Protein AF-A0A4Q3RBK0-F1 (afdb_monomer_lite)

Secondary structure (DSSP, 8-state):
-PPP--------------PPEEHHHHHHTTSEEEEEEE--SSTT-EEEEEEE-SSS-EEEEE-SSEEEEESSTTB--EEE---EEEEE-TT-EEEEEE-EEES-SSSBPPPTT-EEEEEEE-TTTHHHHHHHHHH-HHHHHHHHHHHHHHHHS------EEE-GGGHHHHHHHHHHHHHHH-PPPPPEEE-TTPPP--------EEEEEEESS-EEEEEEEE-TTS-EEEEEEEEEEEPSEEEEEEE-

Structure (mmCIF, N/CA/C/O backbone):
data_AF-A0A4Q3RBK0-F1
#
_entry.id   AF-A0A4Q3RBK0-F1
#
loop_
_atom_site.group_PDB
_atom_site.id
_atom_site.type_symbol
_atom_site.label_atom_id
_atom_site.label_alt_id
_atom_site.label_comp_id
_atom_site.label_asym_id
_atom_site.label_entity_id
_atom_site.label_seq_id
_atom_site.pdbx_PDB_ins_code
_atom_site.Cartn_x
_atom_site.Cartn_y
_atom_site.Cartn_z
_atom_site.occupancy
_atom_site.B_iso_or_equiv
_atom_site.auth_seq_id
_atom_site.auth_comp_id
_atom_site.auth_asym_id
_atom_site.auth_atom_id
_atom_site.pdbx_PDB_model_num
ATOM 1 N N . MET A 1 1 ? 10.044 21.140 69.973 1.00 43.84 1 MET A N 1
ATOM 2 C CA . MET A 1 1 ? 10.273 21.427 68.541 1.00 43.84 1 MET A CA 1
ATOM 3 C C . MET A 1 1 ? 9.878 20.186 67.757 1.00 43.84 1 MET A C 1
ATOM 5 O O . MET A 1 1 ? 10.602 19.203 67.816 1.00 43.84 1 MET A O 1
ATOM 9 N N . SER A 1 2 ? 8.701 20.183 67.128 1.00 42.44 2 SER A N 1
ATOM 10 C CA . SER A 1 2 ? 8.223 19.046 66.327 1.00 42.44 2 SER A CA 1
ATOM 11 C C . SER A 1 2 ? 8.696 19.197 64.885 1.00 42.44 2 SER A C 1
ATOM 13 O O . SER A 1 2 ? 8.405 20.207 64.249 1.00 42.44 2 SER A O 1
ATOM 15 N N . PHE A 1 3 ? 9.428 18.205 64.383 1.00 41.25 3 PHE A N 1
ATOM 16 C CA . PHE A 1 3 ? 9.841 18.117 62.984 1.00 41.25 3 PHE A CA 1
ATOM 17 C C . PHE A 1 3 ? 8.747 17.407 62.179 1.00 41.25 3 PHE A C 1
ATOM 19 O O . PHE A 1 3 ? 8.453 16.238 62.422 1.00 41.25 3 PHE A O 1
ATOM 26 N N . ALA A 1 4 ? 8.140 18.116 61.227 1.00 48.12 4 ALA A N 1
ATOM 27 C CA . ALA A 1 4 ? 7.243 17.534 60.235 1.00 48.12 4 ALA A CA 1
ATOM 28 C C . ALA A 1 4 ? 8.078 16.971 59.075 1.00 48.12 4 ALA A C 1
ATOM 30 O O . ALA A 1 4 ? 8.790 17.711 58.397 1.00 48.12 4 ALA A O 1
ATOM 31 N N . VAL A 1 5 ? 8.007 15.658 58.855 1.00 50.78 5 VAL A N 1
ATOM 32 C CA . VAL A 1 5 ? 8.636 14.990 57.709 1.00 50.78 5 VAL A CA 1
ATOM 33 C C . VAL A 1 5 ? 7.688 15.103 56.515 1.00 50.78 5 VAL A C 1
ATOM 35 O O . VAL A 1 5 ? 6.632 14.475 56.493 1.00 50.78 5 VAL A O 1
ATOM 38 N N . LEU A 1 6 ? 8.051 15.926 55.527 1.00 45.72 6 LEU A N 1
ATOM 39 C CA . LEU A 1 6 ? 7.360 15.990 54.240 1.00 45.72 6 LEU A CA 1
ATOM 40 C C . LEU A 1 6 ? 7.761 14.770 53.397 1.00 45.72 6 LEU A C 1
ATOM 42 O O . LEU A 1 6 ? 8.890 14.677 52.916 1.00 45.72 6 LEU A O 1
ATOM 46 N N . MET A 1 7 ? 6.833 13.834 53.207 1.00 52.22 7 MET A N 1
ATOM 47 C CA . MET A 1 7 ? 7.008 12.702 52.300 1.00 52.22 7 MET A CA 1
ATOM 48 C C . MET A 1 7 ? 6.705 13.159 50.867 1.00 52.22 7 MET A C 1
ATOM 50 O O . MET A 1 7 ? 5.551 13.307 50.470 1.00 52.22 7 MET A O 1
ATOM 54 N N . PHE A 1 8 ? 7.756 13.418 50.090 1.00 50.06 8 PHE A N 1
ATOM 55 C CA . PHE A 1 8 ? 7.654 13.779 48.679 1.00 50.06 8 PHE A CA 1
ATOM 56 C C . PHE A 1 8 ? 7.457 12.498 47.850 1.00 50.06 8 PHE A C 1
ATOM 58 O O . PHE A 1 8 ? 8.417 11.798 47.533 1.00 50.06 8 PHE A O 1
ATOM 65 N N . CYS A 1 9 ? 6.205 12.145 47.541 1.00 50.19 9 CYS A N 1
ATOM 66 C CA . CYS A 1 9 ? 5.904 11.066 46.597 1.00 50.19 9 CYS A CA 1
ATOM 67 C C . CYS A 1 9 ? 6.257 11.523 45.177 1.00 50.19 9 CYS A C 1
ATOM 69 O O . CYS A 1 9 ? 5.497 12.251 44.537 1.00 50.19 9 CYS A O 1
ATOM 71 N N . THR A 1 10 ? 7.408 11.090 44.667 1.00 51.84 10 THR A N 1
ATOM 72 C CA . THR A 1 10 ? 7.735 11.212 43.248 1.00 51.84 10 THR A CA 1
ATOM 73 C C . THR A 1 10 ? 6.877 10.228 42.454 1.00 51.84 10 THR A C 1
ATOM 75 O O . THR A 1 10 ? 7.123 9.024 42.419 1.00 51.84 10 THR A O 1
ATOM 78 N N . LEU A 1 11 ? 5.831 10.750 41.811 1.00 53.44 11 LEU A N 1
ATOM 79 C CA . LEU A 1 11 ? 5.084 10.035 40.780 1.00 53.44 11 LEU A CA 1
ATOM 80 C C . LEU A 1 11 ? 6.023 9.784 39.594 1.00 53.44 11 LEU A C 1
ATOM 82 O O . LEU A 1 11 ? 6.220 10.650 38.744 1.00 53.44 11 LEU A O 1
ATOM 86 N N . PHE A 1 12 ? 6.615 8.593 39.536 1.00 53.47 12 PHE A N 1
ATOM 87 C CA . PHE A 1 12 ? 7.217 8.093 38.307 1.00 53.47 12 PHE A CA 1
ATOM 88 C C . PHE A 1 12 ? 6.085 7.824 37.313 1.00 53.47 12 PHE A C 1
ATOM 90 O O . PHE A 1 12 ? 5.414 6.795 37.378 1.00 53.47 12 PHE A O 1
ATOM 97 N N . ALA A 1 13 ? 5.850 8.768 36.401 1.00 50.09 13 ALA A N 1
ATOM 98 C CA . ALA A 1 13 ? 5.043 8.514 35.219 1.00 50.09 13 ALA A CA 1
ATOM 99 C C . ALA A 1 13 ? 5.768 7.446 34.391 1.00 50.09 13 ALA A C 1
ATOM 101 O O . ALA A 1 13 ? 6.778 7.724 33.743 1.00 50.09 13 ALA A O 1
ATOM 102 N N . ALA A 1 14 ? 5.286 6.204 34.457 1.00 52.09 14 ALA A N 1
ATOM 103 C CA . ALA A 1 14 ? 5.711 5.169 33.535 1.00 52.09 14 ALA A CA 1
ATOM 104 C C . ALA A 1 14 ? 5.420 5.677 32.120 1.00 52.09 14 ALA A C 1
ATOM 106 O O . ALA A 1 14 ? 4.279 6.014 31.800 1.00 52.09 14 ALA A O 1
ATOM 107 N N . ALA A 1 15 ? 6.454 5.778 31.287 1.00 48.44 15 ALA A N 1
ATOM 108 C CA . ALA A 1 15 ? 6.267 6.032 29.872 1.00 48.44 15 ALA A CA 1
ATOM 109 C C . ALA A 1 15 ? 5.467 4.852 29.309 1.00 48.44 15 ALA A C 1
ATOM 111 O O . ALA A 1 15 ? 6.020 3.767 29.113 1.00 48.44 15 ALA A O 1
ATOM 112 N N . GLU A 1 16 ? 4.160 5.036 29.106 1.00 55.69 16 GLU A N 1
ATOM 113 C CA . GLU A 1 16 ? 3.353 4.070 28.374 1.00 55.69 16 GLU A CA 1
ATOM 114 C C . GLU A 1 16 ? 4.018 3.891 27.015 1.00 55.69 16 GLU A C 1
ATOM 116 O O . GLU A 1 16 ? 4.070 4.806 26.190 1.00 55.69 16 GLU A O 1
ATOM 121 N N . THR A 1 17 ? 4.564 2.700 26.787 1.00 49.44 17 THR A N 1
ATOM 122 C CA . THR A 1 17 ? 4.987 2.273 25.463 1.00 49.44 17 THR A CA 1
ATOM 123 C C . THR A 1 17 ? 3.710 2.189 24.650 1.00 49.44 17 THR A C 1
ATOM 125 O O . THR A 1 17 ? 2.973 1.210 24.719 1.00 49.44 17 THR A O 1
ATOM 128 N N . THR A 1 18 ? 3.380 3.277 23.957 1.00 62.31 18 THR A N 1
ATOM 129 C CA . THR A 1 18 ? 2.120 3.371 23.238 1.00 62.31 18 THR A CA 1
ATOM 130 C C . THR A 1 18 ? 2.179 2.437 22.038 1.00 62.31 18 THR A C 1
ATOM 132 O O . THR A 1 18 ? 2.695 2.788 20.974 1.00 62.31 18 THR A O 1
ATOM 135 N N . SER A 1 19 ? 1.709 1.206 22.228 1.00 72.12 19 SER A N 1
ATOM 136 C CA . SER A 1 19 ? 1.642 0.209 21.171 1.00 72.12 19 SER A CA 1
ATOM 137 C C . SER A 1 19 ? 0.721 0.727 20.072 1.00 72.12 19 SER A C 1
ATOM 139 O O . SER A 1 19 ? -0.436 1.066 20.327 1.00 72.12 19 SER A O 1
ATOM 141 N N . ARG A 1 20 ? 1.242 0.810 18.849 1.00 90.44 20 ARG A N 1
ATOM 142 C CA . ARG A 1 20 ? 0.460 1.189 17.671 1.00 90.44 20 ARG A CA 1
ATOM 143 C C . ARG A 1 20 ? -0.292 -0.041 17.180 1.00 90.44 20 ARG A C 1
ATOM 145 O O . ARG A 1 20 ? 0.327 -1.087 16.998 1.00 90.44 20 ARG A O 1
ATOM 152 N N . ILE A 1 21 ? -1.594 0.090 16.955 1.00 95.12 21 ILE A N 1
ATOM 153 C CA . ILE A 1 21 ? -2.411 -0.969 16.357 1.00 95.12 21 ILE A CA 1
ATOM 154 C C . ILE A 1 21 ? -2.609 -0.680 14.870 1.00 95.12 21 ILE A C 1
ATOM 156 O O . ILE A 1 21 ? -2.852 0.457 14.480 1.00 95.12 21 ILE A O 1
ATOM 160 N N . ASP A 1 22 ? -2.475 -1.697 14.030 1.00 96.38 22 ASP A N 1
ATOM 161 C CA . ASP A 1 22 ? -2.755 -1.599 12.597 1.00 96.38 22 ASP A CA 1
ATOM 162 C C . ASP A 1 22 ? -4.262 -1.405 12.332 1.00 96.38 22 ASP A C 1
ATOM 164 O O . ASP A 1 22 ? -5.087 -2.032 12.997 1.00 96.38 22 ASP A O 1
ATOM 168 N N . LEU A 1 23 ? -4.633 -0.552 11.368 1.00 97.69 23 LEU A N 1
ATOM 169 C CA . LEU A 1 23 ? -6.032 -0.216 11.074 1.00 97.69 23 LEU A CA 1
ATOM 170 C C . LEU A 1 23 ? -6.864 -1.450 10.706 1.00 97.69 23 LEU A C 1
ATOM 172 O O . LEU A 1 23 ? -7.973 -1.597 11.218 1.00 97.69 23 LEU A O 1
ATOM 176 N N . ALA A 1 24 ? -6.341 -2.341 9.858 1.00 96.69 24 ALA A N 1
ATOM 177 C CA . ALA A 1 24 ? -7.057 -3.555 9.468 1.00 96.69 24 ALA A CA 1
ATOM 178 C C . ALA A 1 24 ? -7.292 -4.469 10.680 1.00 96.69 24 ALA A C 1
ATOM 180 O O . ALA A 1 24 ? -8.378 -5.024 10.843 1.00 96.69 24 ALA A O 1
ATOM 181 N N . THR A 1 25 ? -6.300 -4.565 11.569 1.00 96.94 25 THR A N 1
ATOM 182 C CA . THR A 1 25 ? -6.413 -5.329 12.821 1.00 96.94 25 THR A CA 1
ATOM 183 C C . THR A 1 25 ? -7.414 -4.700 13.794 1.00 96.94 25 THR A C 1
ATOM 185 O O . THR A 1 25 ? -8.231 -5.402 14.383 1.00 96.94 25 THR A O 1
ATOM 188 N N . ALA A 1 26 ? -7.384 -3.379 13.966 1.00 97.62 26 ALA A N 1
ATOM 189 C CA . ALA A 1 26 ? -8.327 -2.678 14.834 1.00 97.62 26 ALA A CA 1
ATOM 190 C C . ALA A 1 26 ? -9.772 -2.810 14.319 1.00 97.62 26 ALA A C 1
ATOM 192 O O . ALA A 1 26 ? -10.702 -2.996 15.106 1.00 97.62 26 ALA A O 1
ATOM 193 N N . ALA A 1 27 ? -9.964 -2.746 12.997 1.00 97.88 27 ALA A N 1
ATOM 194 C CA . ALA A 1 27 ? -11.267 -2.911 12.364 1.00 97.88 27 ALA A CA 1
ATOM 195 C C . ALA A 1 27 ? -11.798 -4.345 12.521 1.00 97.88 27 ALA A C 1
ATOM 197 O O . ALA A 1 27 ? -12.955 -4.526 12.898 1.00 97.88 27 ALA A O 1
ATOM 198 N N . SER A 1 28 ? -10.958 -5.369 12.319 1.00 97.31 28 SER A N 1
ATOM 199 C CA . SER A 1 28 ? -11.369 -6.775 12.475 1.00 97.31 28 SER A CA 1
ATOM 200 C C . SER A 1 28 ? -11.723 -7.143 13.919 1.00 97.31 28 SER A C 1
ATOM 202 O O . SER A 1 28 ? -12.591 -7.982 14.150 1.00 97.31 28 SER A O 1
ATOM 204 N N . ARG A 1 29 ? -11.111 -6.468 14.899 1.00 97.44 29 ARG A N 1
ATOM 205 C CA . ARG A 1 29 ? -11.444 -6.584 16.328 1.00 97.44 29 ARG A CA 1
ATOM 206 C C . ARG A 1 29 ? -12.626 -5.721 16.763 1.00 97.44 29 ARG A C 1
ATOM 208 O O . ARG A 1 29 ? -12.964 -5.718 17.944 1.00 97.44 29 ARG A O 1
ATOM 215 N N . ASN A 1 30 ? -13.252 -4.986 15.840 1.00 97.38 30 ASN A N 1
ATOM 216 C CA . ASN A 1 30 ? -14.343 -4.054 16.127 1.00 97.38 30 ASN A CA 1
ATOM 217 C C . ASN A 1 30 ? -13.954 -2.944 17.135 1.00 97.38 30 ASN A C 1
ATOM 219 O O . ASN A 1 30 ? -14.820 -2.347 17.777 1.00 97.38 30 ASN A O 1
ATOM 223 N N . GLU A 1 31 ? -12.655 -2.651 17.266 1.00 97.88 31 GLU A N 1
ATOM 224 C CA . GLU A 1 31 ? -12.118 -1.565 18.100 1.00 97.88 31 GLU A CA 1
ATOM 225 C C . GLU A 1 31 ? -12.273 -0.205 17.406 1.00 97.88 31 GLU A C 1
ATOM 227 O O . GLU A 1 31 ? -12.398 0.831 18.064 1.00 97.88 31 GLU A O 1
ATOM 232 N N . VAL A 1 32 ? -12.326 -0.207 16.071 1.00 98.38 32 VAL A N 1
ATOM 233 C CA . VAL A 1 32 ? -12.665 0.964 15.260 1.00 98.38 32 VAL A CA 1
ATOM 234 C C . VAL A 1 32 ? -13.761 0.646 14.247 1.00 98.38 32 VAL A C 1
ATOM 236 O O . VAL A 1 32 ? -13.867 -0.477 13.762 1.00 98.38 32 VAL A O 1
ATOM 239 N N . ALA A 1 33 ? -14.559 1.653 13.899 1.00 98.44 33 ALA A N 1
ATOM 240 C CA . ALA A 1 33 ? -15.375 1.647 12.688 1.00 98.44 33 ALA A CA 1
ATOM 241 C C . ALA A 1 33 ? -14.682 2.469 11.598 1.00 98.44 33 ALA A C 1
ATOM 243 O O . ALA A 1 33 ? -14.106 3.518 11.887 1.00 98.44 33 ALA A O 1
ATOM 244 N N . VAL A 1 34 ? -14.765 2.006 10.351 1.00 98.38 34 VAL A N 1
ATOM 245 C CA . VAL A 1 34 ? -14.218 2.699 9.180 1.00 98.38 34 VAL A CA 1
ATOM 246 C C . VAL A 1 34 ? -15.349 2.948 8.193 1.00 98.38 34 VAL A C 1
ATOM 248 O O . VAL A 1 34 ? -16.005 2.007 7.757 1.00 98.38 34 VAL A O 1
ATOM 251 N N . LYS A 1 35 ? -15.563 4.214 7.835 1.00 98.25 35 LYS A N 1
ATOM 252 C CA . LYS A 1 35 ? -16.426 4.620 6.723 1.00 98.25 35 LYS A CA 1
ATOM 253 C C . LYS A 1 35 ? -15.550 5.209 5.627 1.00 98.25 35 LYS A C 1
ATOM 255 O O . LYS A 1 35 ? -14.870 6.202 5.880 1.00 98.25 35 LYS A O 1
ATOM 260 N N . ALA A 1 36 ? -15.575 4.618 4.438 1.00 97.94 36 ALA A N 1
ATOM 261 C CA . ALA A 1 36 ? -14.765 5.050 3.308 1.00 97.94 36 ALA A CA 1
ATOM 262 C C . ALA A 1 36 ? -15.658 5.480 2.136 1.00 97.94 36 ALA A C 1
ATOM 264 O O . ALA A 1 36 ? -16.630 4.800 1.812 1.00 97.94 36 ALA A O 1
ATOM 265 N N . VAL A 1 37 ? -15.356 6.640 1.549 1.00 97.75 37 VAL A N 1
ATOM 266 C CA . VAL A 1 37 ? -16.122 7.228 0.441 1.00 97.75 37 VAL A CA 1
ATOM 267 C C . VAL A 1 37 ? -15.168 7.793 -0.606 1.00 97.75 37 VAL A C 1
ATOM 269 O O . VAL A 1 37 ? -14.257 8.555 -0.259 1.00 97.75 37 VAL A O 1
ATOM 272 N N . ALA A 1 38 ? -15.378 7.460 -1.877 1.00 95.75 38 ALA A N 1
ATOM 273 C CA . ALA A 1 38 ? -14.590 8.013 -2.966 1.00 95.75 38 ALA A CA 1
ATOM 274 C C . ALA A 1 38 ? -14.850 9.514 -3.147 1.00 95.75 38 ALA A C 1
ATOM 276 O O . ALA A 1 38 ? -15.973 10.011 -3.039 1.00 95.75 38 ALA A O 1
ATOM 277 N N . SER A 1 39 ? -13.785 10.252 -3.446 1.00 90.31 39 SER A N 1
ATOM 278 C CA . SER A 1 39 ? -13.811 11.689 -3.749 1.00 90.31 39 SER A CA 1
ATOM 279 C C . SER A 1 39 ? -13.618 11.974 -5.250 1.00 90.31 39 SER A C 1
ATOM 281 O O . SER A 1 39 ? -13.339 13.112 -5.619 1.00 90.31 39 SER A O 1
ATOM 283 N N . GLY A 1 40 ? -13.774 10.959 -6.111 1.00 83.62 40 GLY A N 1
ATOM 284 C CA . GLY A 1 40 ? -13.541 11.021 -7.561 1.00 83.62 40 GLY A CA 1
ATOM 285 C C . GLY A 1 40 ? -12.095 10.696 -7.961 1.00 83.62 40 GLY A C 1
ATOM 286 O O . GLY A 1 40 ? -11.318 10.208 -7.149 1.00 83.62 40 GLY A O 1
ATOM 287 N N . LEU A 1 41 ? -11.710 11.007 -9.203 1.00 79.38 41 LEU A N 1
ATOM 288 C CA . LEU A 1 41 ? -10.448 10.569 -9.839 1.00 79.38 41 LEU A CA 1
ATOM 289 C C . LEU A 1 41 ? -9.186 11.368 -9.440 1.00 79.38 41 LEU A C 1
ATOM 291 O O . LEU A 1 41 ? -8.205 11.405 -10.180 1.00 79.38 41 LEU A O 1
ATOM 295 N N . SER A 1 42 ? -9.205 12.060 -8.301 1.00 81.31 42 SER A N 1
ATOM 296 C CA . SER A 1 42 ? -8.061 12.869 -7.849 1.00 81.31 42 SER A CA 1
ATOM 297 C C . SER A 1 42 ? -6.986 12.026 -7.146 1.00 81.31 42 SER A C 1
ATOM 299 O O . SER A 1 42 ? -7.205 10.858 -6.845 1.00 81.31 42 SER A O 1
ATOM 301 N N . SER A 1 43 ? -5.827 12.610 -6.827 1.00 77.12 43 SER A N 1
ATOM 302 C CA . SER A 1 43 ? -4.791 11.912 -6.049 1.00 77.12 43 SER A CA 1
ATOM 303 C C . SER A 1 43 ? -5.252 11.540 -4.635 1.00 77.12 43 SER A C 1
ATOM 305 O O . SER A 1 43 ? -4.810 10.533 -4.101 1.00 77.12 43 SER A O 1
ATOM 307 N N . ASP A 1 44 ? -6.159 12.316 -4.040 1.00 88.38 44 ASP A N 1
ATOM 308 C CA . ASP A 1 44 ? -6.780 12.041 -2.739 1.00 88.38 44 ASP A CA 1
ATOM 309 C C . ASP A 1 44 ? -8.185 11.462 -2.961 1.00 88.38 44 ASP A C 1
ATOM 311 O O . ASP A 1 44 ? -9.204 12.054 -2.586 1.00 88.38 44 ASP A O 1
ATOM 315 N N . ASN A 1 45 ? -8.248 10.333 -3.663 1.00 93.69 45 ASN A N 1
ATOM 316 C CA . ASN A 1 45 ? -9.501 9.748 -4.139 1.00 93.69 45 ASN A CA 1
ATOM 317 C C . ASN A 1 45 ? -10.314 9.016 -3.072 1.00 93.69 45 ASN A C 1
ATOM 319 O O . ASN A 1 45 ? -11.464 8.693 -3.353 1.00 93.69 45 ASN A O 1
ATOM 323 N N . LEU A 1 46 ? -9.804 8.805 -1.856 1.00 96.69 46 LEU A N 1
ATOM 324 C CA . LEU A 1 46 ? -10.532 8.093 -0.808 1.00 96.69 46 LEU A CA 1
ATOM 325 C C . LEU A 1 46 ? -10.578 8.891 0.496 1.00 96.69 46 LEU A C 1
ATOM 327 O O . LEU A 1 46 ? -9.556 9.259 1.071 1.00 96.69 46 LEU A O 1
ATOM 331 N N . ARG A 1 47 ? -11.781 9.142 1.010 1.00 97.31 47 ARG A N 1
ATOM 332 C CA . ARG A 1 47 ? -11.994 9.776 2.313 1.00 97.31 47 ARG A CA 1
ATOM 333 C C . ARG A 1 47 ? -12.393 8.722 3.332 1.00 97.31 47 ARG A C 1
ATOM 335 O O . ARG A 1 47 ? -13.457 8.125 3.200 1.00 97.31 47 ARG A O 1
ATOM 342 N N . CYS A 1 48 ? -11.580 8.551 4.369 1.00 97.56 48 CYS A N 1
ATOM 343 C CA . CYS A 1 48 ? -11.800 7.559 5.417 1.00 97.56 48 CYS A CA 1
ATOM 344 C C . CYS A 1 48 ? -12.079 8.241 6.754 1.00 97.56 48 CYS A C 1
ATOM 346 O O . CYS A 1 48 ? -11.205 8.899 7.317 1.00 97.56 48 CYS A O 1
ATOM 348 N N . THR A 1 49 ? -13.281 8.052 7.289 1.00 98.44 49 THR A N 1
ATOM 349 C CA . THR A 1 49 ? -13.615 8.408 8.669 1.00 98.44 49 THR A CA 1
ATOM 350 C C . THR A 1 49 ? -13.407 7.187 9.556 1.00 98.44 49 THR A C 1
ATOM 352 O O . THR A 1 49 ? -14.057 6.160 9.368 1.00 98.44 49 THR A O 1
ATOM 355 N N . ILE A 1 50 ? -12.490 7.304 10.515 1.00 98.50 50 ILE A N 1
ATOM 356 C CA . ILE A 1 50 ? -12.134 6.253 11.470 1.00 98.50 50 ILE A CA 1
ATOM 357 C C . ILE A 1 50 ? -12.652 6.671 12.843 1.00 98.50 50 ILE A C 1
ATOM 359 O O . ILE A 1 50 ? -12.270 7.727 13.349 1.00 98.50 50 ILE A O 1
ATOM 363 N N . THR A 1 51 ? -13.496 5.843 13.448 1.00 98.69 51 THR A N 1
ATOM 364 C CA . THR A 1 51 ? -14.115 6.089 14.757 1.00 98.69 51 THR A CA 1
ATOM 365 C C . THR A 1 51 ? -13.608 5.077 15.769 1.00 98.69 51 THR A C 1
ATOM 367 O O . THR A 1 51 ? -13.751 3.877 15.555 1.00 98.69 51 THR A O 1
ATOM 370 N N . ASN A 1 52 ? -13.057 5.541 16.889 1.00 98.56 52 ASN A N 1
ATOM 371 C CA . ASN A 1 52 ? -12.678 4.682 18.008 1.00 98.56 52 ASN A CA 1
ATOM 372 C C . ASN A 1 52 ? -13.924 4.246 18.787 1.00 98.56 52 ASN A C 1
ATOM 374 O O . ASN A 1 52 ? -14.645 5.084 19.322 1.00 98.56 52 ASN A O 1
ATOM 378 N N . LYS A 1 53 ? -14.161 2.936 18.871 1.00 98.38 53 LYS A N 1
ATOM 379 C CA . LYS A 1 53 ? -15.313 2.341 19.567 1.00 98.38 53 LYS A CA 1
ATOM 380 C C . LYS A 1 53 ? -15.003 1.924 21.003 1.00 98.38 53 LYS A C 1
ATOM 382 O O . LYS A 1 53 ? -15.878 1.420 21.702 1.00 98.38 53 LYS A O 1
ATOM 387 N N . THR A 1 54 ? -13.761 2.095 21.437 1.00 97.44 54 THR A N 1
ATOM 388 C CA . THR A 1 54 ? -13.298 1.696 22.766 1.00 97.44 54 THR A CA 1
ATOM 389 C C . THR A 1 54 ? -13.376 2.857 23.758 1.00 97.44 54 THR A C 1
ATOM 391 O O . THR A 1 54 ? -13.530 4.024 23.390 1.00 97.44 54 THR A O 1
ATOM 394 N N . ASN A 1 55 ? -13.215 2.537 25.042 1.00 96.88 55 ASN A N 1
ATOM 395 C CA . ASN A 1 55 ? -13.088 3.512 26.124 1.00 96.88 55 ASN A CA 1
ATOM 396 C C . ASN A 1 55 ? -11.631 3.949 26.388 1.00 96.88 55 ASN A C 1
ATOM 398 O O . ASN A 1 55 ? -11.369 4.644 27.369 1.00 96.88 55 ASN A O 1
ATOM 402 N N . LYS A 1 56 ? -10.676 3.546 25.537 1.00 95.06 56 LYS A N 1
ATOM 403 C CA . LYS A 1 56 ? -9.247 3.872 25.661 1.00 95.06 56 LYS A CA 1
ATOM 404 C C . LYS A 1 56 ? -8.778 4.682 24.460 1.00 95.06 56 LYS A C 1
ATOM 406 O O . LYS A 1 56 ? -9.380 4.645 23.391 1.00 95.06 56 LYS A O 1
ATOM 411 N N . ARG A 1 57 ? -7.694 5.439 24.631 1.00 95.75 57 ARG A N 1
ATOM 412 C CA . ARG A 1 57 ? -7.033 6.115 23.509 1.00 95.75 57 ARG A CA 1
ATOM 413 C C . ARG A 1 57 ? -6.394 5.068 22.596 1.00 95.75 57 ARG A C 1
ATOM 415 O O . ARG A 1 57 ? -5.712 4.175 23.087 1.00 95.75 57 ARG A O 1
ATOM 422 N N . LEU A 1 58 ? -6.568 5.214 21.284 1.00 96.38 58 LEU A N 1
ATOM 423 C CA . LEU A 1 58 ? -5.936 4.359 20.281 1.00 96.38 58 LEU A CA 1
ATOM 424 C C . LEU A 1 58 ? -4.934 5.146 19.434 1.00 96.38 58 LEU A C 1
ATOM 426 O O . LEU A 1 58 ? -5.181 6.289 19.047 1.00 96.38 58 LEU A O 1
ATOM 430 N N . HIS A 1 59 ? -3.808 4.503 19.132 1.00 96.38 59 HIS A N 1
ATOM 431 C CA . HIS A 1 59 ? -2.807 4.971 18.176 1.00 96.38 59 HIS A CA 1
ATOM 432 C C . HIS A 1 59 ? -2.856 4.036 16.971 1.00 96.38 59 HIS A C 1
ATOM 434 O O . HIS A 1 59 ? -2.234 2.975 16.969 1.00 96.38 59 HIS A O 1
ATOM 440 N N . VAL A 1 60 ? -3.654 4.409 15.975 1.00 97.19 60 VAL A N 1
ATOM 441 C CA . VAL A 1 60 ? -3.967 3.567 14.822 1.00 97.19 60 VAL A CA 1
ATOM 442 C C . VAL A 1 60 ? -2.994 3.872 13.688 1.00 97.19 60 VAL A C 1
ATOM 444 O O . VAL A 1 60 ? -2.928 5.004 13.208 1.00 97.19 60 VAL A O 1
ATOM 447 N N . ARG A 1 61 ? -2.232 2.867 13.250 1.00 96.62 61 ARG A N 1
ATOM 448 C CA . ARG A 1 61 ? -1.416 2.933 12.036 1.00 96.62 61 ARG A CA 1
ATOM 449 C C . ARG A 1 61 ? -2.282 2.560 10.841 1.00 96.62 61 ARG A C 1
ATOM 451 O O . ARG A 1 61 ? -2.726 1.423 10.725 1.00 96.62 61 ARG A O 1
ATOM 458 N N . VAL A 1 62 ? -2.478 3.504 9.936 1.00 97.00 62 VAL A N 1
ATOM 459 C CA . VAL A 1 62 ? -2.960 3.237 8.582 1.00 97.00 62 VAL A CA 1
ATOM 460 C C . VAL A 1 62 ? -1.745 2.778 7.795 1.00 97.00 62 VAL A C 1
ATOM 462 O O . VAL A 1 62 ? -0.863 3.579 7.502 1.00 97.00 62 VAL A O 1
ATOM 465 N N . ALA A 1 63 ? -1.634 1.477 7.578 1.00 95.19 63 ALA A N 1
ATOM 466 C CA . ALA A 1 63 ? -0.531 0.896 6.832 1.00 95.19 63 ALA A CA 1
ATOM 467 C C . ALA A 1 63 ? -0.752 1.051 5.319 1.00 95.19 63 ALA A C 1
ATOM 469 O O . ALA A 1 63 ? -1.900 1.142 4.878 1.00 95.19 63 ALA A O 1
ATOM 470 N N . PRO A 1 64 ? 0.320 1.025 4.515 1.00 96.12 64 PRO A N 1
ATOM 471 C CA . PRO A 1 64 ? 0.175 0.854 3.083 1.00 96.12 64 PRO A CA 1
ATOM 472 C C . PRO A 1 64 ? -0.385 -0.540 2.767 1.00 96.12 64 PRO A C 1
ATOM 474 O O . PRO A 1 64 ? -0.258 -1.492 3.537 1.00 96.12 64 PRO A O 1
ATOM 477 N N . GLY A 1 65 ? -0.993 -0.660 1.598 1.00 96.06 65 GLY A N 1
ATOM 478 C CA . GLY A 1 65 ? -1.506 -1.909 1.068 1.00 96.06 65 GLY A CA 1
ATOM 479 C C . GLY A 1 65 ? -2.872 -2.337 1.593 1.00 96.06 65 GLY A C 1
ATOM 480 O O . GLY A 1 65 ? -3.111 -3.537 1.699 1.00 96.06 65 GL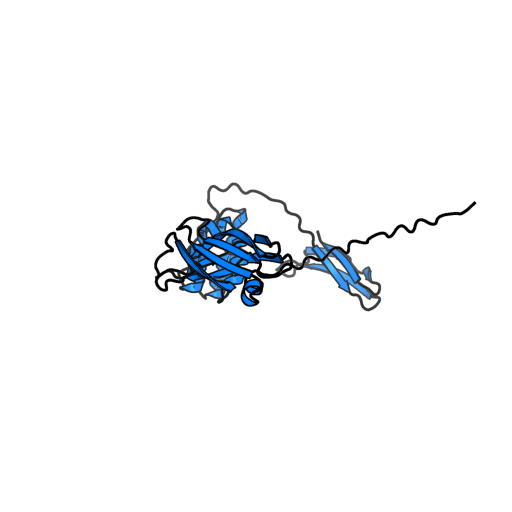Y A O 1
ATOM 481 N N . LEU A 1 66 ? -3.759 -1.399 1.936 1.00 97.44 66 LEU A N 1
ATOM 482 C CA . LEU A 1 66 ? -5.129 -1.726 2.343 1.00 97.44 66 LEU A CA 1
ATOM 483 C C . LEU A 1 66 ? -6.033 -1.923 1.125 1.00 97.44 66 LEU A C 1
ATOM 485 O O . LEU A 1 66 ? -5.897 -1.216 0.129 1.00 97.44 66 LEU A O 1
ATOM 489 N N . HIS A 1 67 ? -6.975 -2.856 1.246 1.00 97.69 67 HIS A N 1
ATOM 490 C CA . HIS A 1 67 ? -7.995 -3.171 0.248 1.00 97.69 67 HIS A CA 1
ATOM 491 C C . HIS A 1 67 ? -9.360 -2.665 0.706 1.00 97.69 67 HIS A C 1
ATOM 493 O O . HIS A 1 67 ? -9.895 -3.085 1.740 1.00 97.69 67 HIS A O 1
ATOM 499 N N . PHE A 1 68 ? -9.913 -1.757 -0.083 1.00 97.88 68 PHE A N 1
ATOM 500 C CA . PHE A 1 68 ? -11.243 -1.199 0.061 1.00 97.88 68 PHE A CA 1
ATOM 501 C C . PHE A 1 68 ? -12.115 -1.746 -1.063 1.00 97.88 68 PHE A C 1
ATOM 503 O O . PHE A 1 68 ? -11.902 -1.407 -2.221 1.00 97.88 68 PHE A O 1
ATOM 510 N N . VAL A 1 69 ? -13.086 -2.580 -0.704 1.00 97.69 69 VAL A N 1
ATOM 511 C CA . VAL A 1 69 ? -14.026 -3.171 -1.661 1.00 97.69 69 VAL A CA 1
ATOM 512 C C . VAL A 1 69 ? -15.178 -2.210 -1.904 1.00 97.69 69 VAL A C 1
ATOM 514 O O . VAL A 1 69 ? -15.744 -1.697 -0.930 1.00 97.69 69 VAL A O 1
ATOM 517 N N . SER A 1 70 ? -15.504 -1.962 -3.167 1.00 97.31 70 SER A N 1
ATOM 518 C CA . SER A 1 70 ? -16.651 -1.149 -3.557 1.00 97.31 70 SER A CA 1
ATOM 519 C C . SER A 1 70 ? -17.957 -1.801 -3.097 1.00 97.31 70 SER A C 1
ATOM 521 O O . SER A 1 70 ? -18.095 -3.026 -3.046 1.00 97.31 70 SER A O 1
ATOM 523 N N . SER A 1 71 ? -18.935 -0.984 -2.712 1.00 96.94 71 SER A N 1
ATOM 524 C CA . SER A 1 71 ? -20.276 -1.491 -2.396 1.00 96.94 71 SER A CA 1
ATOM 525 C C . SER A 1 71 ? -21.083 -1.777 -3.665 1.00 96.94 71 SER A C 1
ATOM 527 O O . SER A 1 71 ? -21.975 -2.628 -3.631 1.00 96.94 71 SER A O 1
ATOM 529 N N . ASP A 1 72 ? -20.750 -1.106 -4.770 1.00 96.38 72 ASP A N 1
ATOM 530 C CA . ASP A 1 72 ? -21.212 -1.431 -6.117 1.00 96.38 72 ASP A CA 1
ATOM 531 C C . ASP A 1 72 ? -20.225 -2.391 -6.799 1.00 96.38 72 ASP A C 1
ATOM 533 O O . ASP A 1 72 ? -19.034 -2.101 -6.898 1.00 96.38 72 ASP A O 1
ATOM 537 N N . LYS A 1 73 ? -20.730 -3.534 -7.272 1.00 94.31 73 LYS A N 1
ATOM 538 C CA . LYS A 1 73 ? -19.933 -4.591 -7.913 1.00 94.31 73 LYS A CA 1
ATOM 539 C C . LYS A 1 73 ? -19.475 -4.241 -9.324 1.00 94.31 73 LYS A C 1
ATOM 541 O O . LYS A 1 73 ? -18.605 -4.924 -9.842 1.00 94.31 73 LYS A O 1
ATOM 546 N N . GLU A 1 74 ? -20.078 -3.231 -9.941 1.00 96.19 74 GLU A N 1
ATOM 547 C CA . GLU A 1 74 ? -19.691 -2.758 -11.271 1.00 96.19 74 GLU A CA 1
ATOM 548 C C . GLU A 1 74 ? -18.621 -1.654 -11.190 1.00 96.19 74 GLU A C 1
ATOM 550 O O . GLU A 1 74 ? -18.214 -1.101 -12.216 1.00 96.19 74 GLU A O 1
ATOM 555 N N . VAL A 1 75 ? -18.188 -1.290 -9.976 1.00 96.38 75 VAL A N 1
ATOM 556 C CA . VAL A 1 75 ? -17.192 -0.251 -9.706 1.00 96.38 75 VAL A CA 1
ATOM 557 C C . VAL A 1 75 ? -15.928 -0.877 -9.127 1.00 96.38 75 VAL A C 1
ATOM 559 O O . VAL A 1 75 ? -15.987 -1.742 -8.258 1.00 96.38 75 VAL A O 1
ATOM 562 N N . GLN A 1 76 ? -14.783 -0.369 -9.576 1.00 96.38 76 GLN A N 1
ATOM 563 C CA . GLN A 1 76 ? -13.460 -0.827 -9.163 1.00 96.38 76 GLN A CA 1
ATOM 564 C C . GLN A 1 76 ? -13.235 -0.679 -7.645 1.00 96.38 76 GLN A C 1
ATOM 566 O O . GLN A 1 76 ? -13.527 0.363 -7.037 1.00 96.38 76 GLN A O 1
ATOM 571 N N . ASP A 1 77 ? -12.621 -1.699 -7.052 1.00 97.25 77 ASP A N 1
ATOM 572 C CA . ASP A 1 77 ? -12.047 -1.687 -5.715 1.00 97.25 77 ASP A CA 1
ATOM 573 C C . ASP A 1 77 ? -10.822 -0.767 -5.655 1.00 97.25 77 ASP A C 1
ATOM 575 O O . ASP A 1 77 ? -10.203 -0.413 -6.664 1.00 97.25 77 ASP A O 1
ATOM 579 N N . LEU A 1 78 ? -10.437 -0.381 -4.437 1.00 97.12 78 LEU A N 1
ATOM 580 C CA . LEU A 1 78 ? -9.317 0.519 -4.195 1.00 97.12 78 LEU A CA 1
ATOM 581 C C . LEU A 1 78 ? -8.229 -0.116 -3.328 1.00 97.12 78 LEU A C 1
ATOM 583 O O . LEU A 1 78 ? -8.467 -0.616 -2.226 1.00 97.12 78 LEU A O 1
ATOM 587 N N . PHE A 1 79 ? -6.996 0.014 -3.805 1.00 97.19 79 PHE A N 1
ATOM 588 C CA . PHE A 1 79 ? -5.765 -0.348 -3.118 1.00 97.19 79 PHE A CA 1
ATOM 589 C C . PHE A 1 79 ? -5.019 0.910 -2.660 1.00 97.19 79 PHE A C 1
ATOM 591 O O . PHE A 1 79 ? -4.572 1.692 -3.498 1.00 97.19 79 PHE A O 1
ATOM 598 N N . THR A 1 80 ? -4.830 1.122 -1.355 1.00 97.00 80 THR A N 1
ATOM 599 C CA . THR A 1 80 ? -4.105 2.307 -0.852 1.00 97.00 80 THR A CA 1
ATOM 600 C C . THR A 1 80 ? -2.630 2.027 -0.624 1.00 97.00 80 THR A C 1
ATOM 602 O O . THR A 1 80 ? -2.266 0.943 -0.185 1.00 97.00 80 THR A O 1
ATOM 605 N N . TYR A 1 81 ? -1.767 3.026 -0.808 1.00 95.25 81 TYR A N 1
ATOM 606 C CA . TYR A 1 81 ? -0.318 2.871 -0.605 1.00 95.25 81 TYR A CA 1
ATOM 607 C C . TYR A 1 81 ? 0.272 3.808 0.455 1.00 95.25 81 TYR A C 1
ATOM 609 O O . TYR A 1 81 ? 1.473 3.772 0.673 1.00 95.25 81 TYR A O 1
ATOM 617 N N . GLN A 1 82 ? -0.528 4.653 1.105 1.00 92.94 82 GLN A N 1
ATOM 618 C CA . GLN A 1 82 ? -0.016 5.626 2.070 1.00 92.94 82 GLN A CA 1
ATOM 619 C C . GLN A 1 82 ? 0.110 5.056 3.484 1.00 92.94 82 GLN A C 1
ATOM 621 O O . GLN A 1 82 ? -0.766 4.325 3.943 1.00 92.94 82 GLN A O 1
ATOM 626 N N . GLU A 1 83 ? 1.164 5.456 4.201 1.00 94.56 83 GLU A N 1
ATOM 627 C CA . GLU A 1 83 ? 1.259 5.261 5.651 1.00 94.56 83 GLU A CA 1
ATOM 628 C C . GLU A 1 83 ? 0.828 6.526 6.405 1.00 94.56 83 GLU A C 1
ATOM 630 O O . GLU A 1 83 ? 1.317 7.622 6.124 1.00 94.56 83 GLU A O 1
ATOM 635 N N . MET A 1 84 ? -0.034 6.372 7.414 1.00 94.81 84 MET A N 1
ATOM 636 C CA . MET A 1 84 ? -0.399 7.445 8.343 1.00 94.81 84 MET A CA 1
ATOM 637 C C . MET A 1 84 ? -0.527 6.936 9.780 1.00 94.81 84 MET A C 1
ATOM 639 O O . MET A 1 84 ? -0.852 5.775 10.028 1.00 94.81 84 MET A O 1
ATOM 643 N N . LEU A 1 85 ? -0.333 7.831 10.750 1.00 94.88 85 LEU A N 1
ATOM 644 C CA . LEU A 1 85 ? -0.629 7.572 12.157 1.00 94.88 85 LEU A CA 1
ATOM 645 C C . LEU A 1 85 ? -1.787 8.464 12.607 1.00 94.88 85 LEU A C 1
ATOM 647 O O . LEU A 1 85 ? -1.707 9.686 12.509 1.00 94.88 85 LEU A O 1
ATOM 651 N N . VAL A 1 86 ? -2.842 7.849 13.133 1.00 95.44 86 VAL A N 1
ATOM 652 C CA . VAL A 1 86 ? -4.036 8.538 13.627 1.00 95.44 86 VAL A CA 1
ATOM 653 C C . VAL A 1 86 ? -4.174 8.283 15.121 1.00 95.44 86 VAL A C 1
ATOM 655 O O . VAL A 1 86 ? -4.224 7.140 15.571 1.00 95.44 86 VAL A O 1
ATOM 658 N N . MET A 1 87 ? -4.244 9.357 15.904 1.00 95.75 87 MET A N 1
ATOM 659 C CA . MET A 1 87 ? -4.537 9.277 17.332 1.00 95.75 87 MET A CA 1
ATOM 660 C C . MET A 1 87 ? -6.024 9.538 17.556 1.00 95.75 87 MET A C 1
ATOM 662 O O . MET A 1 87 ? -6.547 10.553 17.099 1.00 95.75 87 MET A O 1
ATOM 666 N N . LEU A 1 88 ? -6.696 8.630 18.260 1.00 96.75 88 LEU A N 1
ATOM 667 C CA . LEU A 1 88 ? -8.126 8.719 18.541 1.00 96.75 88 LEU A CA 1
ATOM 668 C C . LEU A 1 88 ? -8.363 8.641 20.047 1.00 96.75 88 LEU A C 1
ATOM 670 O O . LEU A 1 88 ? -8.044 7.637 20.688 1.00 96.75 88 LEU A O 1
ATOM 674 N N . ALA A 1 89 ? -8.955 9.689 20.618 1.00 97.38 89 ALA A N 1
ATOM 675 C CA . ALA A 1 89 ? -9.517 9.620 21.964 1.00 97.38 89 ALA A CA 1
ATOM 676 C C . ALA A 1 89 ? -10.686 8.604 22.014 1.00 97.38 89 ALA A C 1
ATOM 678 O O . ALA A 1 89 ? -11.208 8.231 20.958 1.00 97.38 89 ALA A O 1
ATOM 679 N N . PRO A 1 90 ? -11.094 8.129 23.205 1.00 97.94 90 PRO A N 1
ATOM 680 C CA . PRO A 1 90 ? -12.279 7.281 23.355 1.00 97.94 90 PRO A CA 1
ATOM 681 C C . PRO A 1 90 ? -13.509 7.883 22.660 1.00 97.94 90 PRO A C 1
ATOM 683 O O . PRO A 1 90 ? -13.785 9.068 22.838 1.00 97.94 90 PRO A O 1
ATOM 686 N N . GLY A 1 91 ? -14.220 7.099 21.844 1.00 97.50 91 GLY A N 1
ATOM 687 C CA . GLY A 1 91 ? -15.409 7.556 21.105 1.00 97.50 91 GLY A CA 1
ATOM 688 C C . GLY A 1 91 ? -15.154 8.569 19.977 1.00 97.50 91 GLY A C 1
ATOM 689 O O . GLY A 1 91 ? -16.079 8.911 19.240 1.00 97.50 91 GLY A O 1
ATOM 690 N N . ALA A 1 92 ? -13.927 9.075 19.821 1.00 98.19 92 ALA A N 1
ATOM 691 C CA . ALA A 1 92 ? -13.623 10.120 18.853 1.00 98.19 92 ALA A CA 1
ATOM 692 C C . ALA A 1 92 ? -13.511 9.572 17.427 1.00 98.19 92 ALA A C 1
ATOM 694 O O . ALA A 1 92 ? -13.145 8.415 17.202 1.00 98.19 92 ALA A O 1
ATOM 695 N N . SER A 1 93 ? -13.775 10.447 16.457 1.00 98.19 93 SER A N 1
ATOM 696 C CA . SER A 1 93 ? -13.598 10.165 15.034 1.00 98.19 93 SER A CA 1
ATOM 697 C C . SER A 1 93 ? -12.571 11.102 14.416 1.00 98.19 93 SER A C 1
ATOM 699 O O . SER A 1 93 ? -12.488 12.268 14.795 1.00 98.19 93 SER A O 1
ATOM 701 N N . ASN A 1 94 ? -11.823 10.609 13.434 1.00 98.00 94 ASN A N 1
ATOM 702 C CA . ASN A 1 94 ? -10.951 11.427 12.600 1.00 98.00 94 ASN A CA 1
ATOM 703 C C . ASN A 1 94 ? -11.171 11.076 11.127 1.00 98.00 94 ASN A C 1
ATOM 705 O O . ASN A 1 94 ? -11.366 9.908 10.792 1.00 98.00 94 ASN A O 1
ATOM 709 N N . THR A 1 95 ? -11.164 12.084 10.260 1.00 97.62 95 THR A N 1
ATOM 710 C CA . THR A 1 95 ? -11.311 11.897 8.817 1.00 97.62 95 THR A CA 1
ATOM 711 C C . THR A 1 95 ? -9.990 12.191 8.136 1.00 97.62 95 THR A C 1
ATOM 713 O O . THR A 1 95 ? -9.483 13.308 8.205 1.00 97.62 95 THR A O 1
ATOM 716 N N . ILE A 1 96 ? -9.460 11.184 7.454 1.00 96.38 96 ILE A N 1
ATOM 717 C CA . ILE A 1 96 ? -8.232 11.270 6.672 1.00 96.38 96 ILE A CA 1
ATOM 718 C C . ILE A 1 96 ? -8.546 11.137 5.185 1.00 96.38 96 ILE A C 1
ATOM 720 O O . ILE A 1 96 ? -9.586 10.599 4.793 1.00 96.38 96 ILE A O 1
ATOM 724 N N . LYS A 1 97 ? -7.629 11.634 4.363 1.00 96.25 97 LYS A N 1
ATOM 725 C CA . LYS A 1 97 ? -7.630 11.414 2.921 1.00 96.25 97 LYS A CA 1
ATOM 726 C C . LYS A 1 97 ? -6.539 10.413 2.593 1.00 96.25 97 LYS A C 1
ATOM 728 O O . LYS A 1 97 ? -5.436 10.537 3.120 1.00 96.25 97 LYS A O 1
ATOM 733 N N . LEU A 1 98 ? -6.879 9.440 1.764 1.00 95.56 98 LEU A N 1
ATOM 734 C CA . LEU A 1 98 ? -5.979 8.425 1.261 1.00 95.56 98 LEU A CA 1
ATOM 735 C C . LEU A 1 98 ? -5.957 8.466 -0.265 1.00 95.56 98 LEU A C 1
ATOM 737 O O . LEU A 1 98 ? -6.960 8.763 -0.917 1.00 95.56 98 LEU A O 1
ATOM 741 N N . SER A 1 99 ? -4.799 8.124 -0.806 1.00 95.25 99 SER A N 1
ATOM 742 C CA . SER A 1 99 ? -4.572 7.852 -2.215 1.00 95.25 99 SER A CA 1
ATOM 743 C C . SER A 1 99 ? -4.657 6.351 -2.453 1.00 95.25 99 SER A C 1
ATOM 745 O O . SER A 1 99 ? -3.931 5.568 -1.824 1.00 95.25 99 SER A O 1
ATOM 747 N N . GLY A 1 100 ? -5.535 5.961 -3.371 1.00 94.38 100 GLY A N 1
ATOM 748 C CA . GLY A 1 100 ? -5.689 4.595 -3.842 1.00 94.38 100 GLY A CA 1
ATOM 749 C C . GLY A 1 100 ? -5.495 4.457 -5.347 1.00 94.38 100 GLY A C 1
ATOM 750 O O . GLY A 1 100 ? -5.625 5.421 -6.098 1.00 94.38 100 GLY A O 1
ATOM 751 N N . PHE A 1 101 ? -5.193 3.242 -5.777 1.00 96.75 101 PHE A N 1
ATOM 752 C CA . PHE A 1 101 ? -5.242 2.815 -7.171 1.00 96.75 101 PHE A CA 1
ATOM 753 C C . PHE A 1 101 ? -6.393 1.838 -7.343 1.00 96.75 101 PHE A C 1
ATOM 755 O O . PHE A 1 101 ? -6.687 1.068 -6.427 1.00 96.75 101 PHE A O 1
ATOM 762 N N . CYS A 1 102 ? -7.011 1.856 -8.513 1.00 96.38 102 CYS A N 1
ATOM 763 C CA . CYS A 1 102 ? -8.072 0.923 -8.840 1.00 96.38 102 CYS A CA 1
ATOM 764 C C . CYS A 1 102 ? -7.523 -0.495 -9.000 1.00 96.38 102 CYS A C 1
ATOM 766 O O . CYS A 1 102 ? -6.413 -0.660 -9.513 1.00 96.38 102 CYS A O 1
ATOM 768 N N . MET A 1 103 ? -8.266 -1.505 -8.564 1.00 96.44 103 MET A N 1
ATOM 769 C CA . MET A 1 103 ? -7.793 -2.889 -8.595 1.00 96.44 103 MET A CA 1
ATOM 770 C C . MET A 1 103 ? -8.246 -3.644 -9.843 1.00 96.44 103 MET A C 1
ATOM 772 O O . MET A 1 103 ? -7.479 -4.449 -10.347 1.00 96.44 103 MET A O 1
ATOM 776 N N . GLU A 1 104 ? -9.399 -3.324 -10.411 1.00 95.94 104 GLU A N 1
ATOM 777 C CA . GLU A 1 104 ? -9.951 -3.991 -11.589 1.00 95.94 104 GLU A CA 1
ATOM 778 C C . GLU A 1 104 ? -9.875 -3.034 -12.780 1.00 95.94 104 GLU A C 1
ATOM 780 O O . GLU A 1 104 ? -10.137 -1.842 -12.658 1.00 95.94 104 GLU A O 1
ATOM 785 N N . ARG A 1 105 ? -9.451 -3.503 -13.948 1.00 94.69 105 ARG A N 1
ATOM 786 C CA . ARG A 1 105 ? -9.324 -2.665 -15.149 1.00 94.69 105 ARG A CA 1
ATOM 787 C C . ARG A 1 105 ? -10.621 -2.600 -15.947 1.00 94.69 105 ARG A C 1
ATOM 789 O O . ARG A 1 105 ? -10.850 -1.611 -16.642 1.00 94.69 105 ARG A O 1
ATOM 796 N N . SER A 1 106 ? -11.413 -3.669 -15.911 1.00 94.62 106 SER A N 1
ATOM 797 C CA . SER A 1 106 ? -12.645 -3.811 -16.695 1.00 94.62 106 SER A CA 1
ATOM 798 C C . SER A 1 106 ? -13.821 -3.021 -16.139 1.00 94.62 106 SER A C 1
ATOM 800 O O . SER A 1 106 ? -14.706 -2.647 -16.906 1.00 94.62 106 SER A O 1
ATOM 802 N N . ASP A 1 107 ? -13.828 -2.790 -14.831 1.00 95.56 107 ASP A N 1
ATOM 803 C CA . ASP A 1 107 ? -14.986 -2.248 -14.129 1.00 95.56 107 ASP A CA 1
ATOM 804 C C . ASP A 1 107 ? -15.012 -0.722 -14.251 1.00 95.56 107 ASP A C 1
ATOM 806 O O . ASP A 1 107 ? -14.063 -0.095 -14.732 1.00 95.56 107 ASP A O 1
ATOM 810 N N . SER A 1 108 ? -16.106 -0.089 -13.844 1.00 94.06 108 SER A N 1
ATOM 811 C CA . SER A 1 108 ? -16.220 1.363 -13.935 1.00 94.06 108 SER A CA 1
ATOM 812 C C . SER A 1 108 ? -15.342 2.066 -12.895 1.00 94.06 108 SER A C 1
ATOM 814 O O . SER A 1 108 ? -15.204 1.632 -11.750 1.00 94.06 108 SER A O 1
ATOM 816 N N . ALA A 1 109 ? -14.712 3.171 -13.298 1.00 91.88 109 ALA A N 1
ATOM 817 C CA . ALA A 1 109 ? -13.878 3.943 -12.389 1.00 91.88 109 ALA A CA 1
ATOM 818 C C . ALA A 1 109 ? -14.733 4.606 -11.286 1.00 91.88 109 ALA A C 1
ATOM 820 O O . ALA A 1 109 ? -15.863 5.022 -11.563 1.00 91.88 109 ALA A O 1
ATOM 821 N N . PRO A 1 110 ? -14.200 4.790 -10.063 1.00 91.69 110 PRO A N 1
ATOM 822 C CA . PRO A 1 110 ? -14.986 5.293 -8.941 1.00 91.69 110 PRO A CA 1
ATOM 823 C C . PRO A 1 110 ? -15.544 6.701 -9.168 1.00 91.69 110 PRO A C 1
ATOM 825 O O . PRO A 1 110 ? -14.804 7.672 -9.372 1.00 91.69 110 PRO A O 1
ATOM 828 N N . GLY A 1 111 ? -16.866 6.824 -9.060 1.00 90.31 111 GLY A N 1
ATOM 829 C CA . GLY A 1 111 ? -17.555 8.107 -8.985 1.00 90.31 111 GLY A CA 1
ATOM 830 C C . GLY A 1 111 ? -17.366 8.790 -7.627 1.00 90.31 111 GLY A C 1
ATOM 831 O O . GLY A 1 111 ? -17.058 8.164 -6.611 1.00 90.31 111 GLY A O 1
ATOM 832 N N . GLY A 1 112 ? -17.571 10.108 -7.579 1.00 91.38 112 GLY A N 1
ATOM 833 C CA . GLY A 1 112 ? -17.648 10.816 -6.300 1.00 91.38 112 GLY A CA 1
ATOM 834 C C . GLY A 1 112 ? -18.860 10.342 -5.494 1.00 91.38 112 GLY A C 1
ATOM 835 O O . GLY A 1 112 ? -19.972 10.338 -6.012 1.00 91.38 112 GLY A O 1
ATOM 836 N N . GLY A 1 113 ? -18.651 9.978 -4.227 1.00 93.38 113 GLY A N 1
ATOM 837 C CA . GLY A 1 113 ? -19.714 9.485 -3.345 1.00 93.38 113 GLY A CA 1
ATOM 838 C C . GLY A 1 113 ? -19.833 7.962 -3.263 1.00 93.38 113 GLY A C 1
ATOM 839 O O . GLY A 1 113 ? -20.564 7.491 -2.394 1.00 93.38 113 GLY A O 1
ATOM 840 N N . GLU A 1 114 ? -19.087 7.213 -4.083 1.00 95.19 114 GLU A N 1
ATOM 841 C CA . GLU A 1 114 ? -19.065 5.748 -4.015 1.00 95.19 114 GLU A CA 1
ATOM 842 C C . GLU A 1 114 ? -18.587 5.270 -2.641 1.00 95.19 114 GLU A C 1
ATOM 844 O O . GLU A 1 114 ? -17.676 5.861 -2.050 1.00 95.19 114 GLU A O 1
ATOM 849 N N . THR A 1 115 ? -19.206 4.218 -2.107 1.00 97.50 115 THR A N 1
ATOM 850 C CA . THR A 1 115 ? -18.957 3.771 -0.731 1.00 97.50 115 THR A CA 1
ATOM 851 C C . THR A 1 115 ? -18.152 2.489 -0.694 1.00 97.50 115 THR A C 1
ATOM 853 O O . THR A 1 115 ? -18.435 1.537 -1.412 1.00 97.50 115 THR A O 1
ATOM 856 N N . TYR A 1 116 ? -17.180 2.439 0.210 1.00 98.25 116 TYR A N 1
ATOM 857 C CA . TYR A 1 116 ? -16.228 1.343 0.290 1.00 98.25 116 TYR A CA 1
ATOM 858 C C . TYR A 1 116 ? -16.192 0.699 1.672 1.00 98.25 116 TYR A C 1
ATOM 860 O O . TYR A 1 116 ? -16.350 1.361 2.705 1.00 98.25 116 TYR A O 1
ATOM 868 N N . VAL A 1 117 ? -15.887 -0.597 1.685 1.00 98.00 117 VAL A N 1
ATOM 869 C CA . VAL A 1 117 ? -15.686 -1.402 2.889 1.00 98.00 117 VAL A CA 1
ATOM 870 C C . VAL A 1 117 ? -14.227 -1.837 2.975 1.00 98.00 117 VAL A C 1
ATOM 872 O O . VAL A 1 117 ? -13.715 -2.517 2.090 1.00 98.00 117 VAL A O 1
ATOM 875 N N . LEU A 1 118 ? -13.558 -1.501 4.079 1.00 98.12 118 LEU A N 1
ATOM 876 C CA . LEU A 1 118 ? -12.216 -2.011 4.361 1.00 98.12 118 LEU A CA 1
ATOM 877 C C . LEU A 1 118 ? -12.269 -3.532 4.586 1.00 98.12 118 LEU A C 1
ATOM 879 O O . LEU A 1 118 ? -12.879 -3.989 5.554 1.00 98.12 118 LEU A O 1
ATOM 883 N N . LYS A 1 119 ? -11.597 -4.312 3.732 1.00 96.81 119 LYS A N 1
ATOM 884 C CA . LYS A 1 119 ? -11.443 -5.771 3.899 1.00 96.81 119 LYS A CA 1
ATOM 885 C C . LYS A 1 119 ? -10.179 -6.178 4.643 1.00 96.81 119 LYS A C 1
ATOM 887 O O . LYS A 1 119 ? -10.093 -7.303 5.127 1.00 96.81 119 LYS A O 1
ATOM 892 N N . GLY A 1 120 ? -9.230 -5.258 4.773 1.00 96.19 120 GLY A N 1
ATOM 893 C CA . GLY A 1 120 ? -7.962 -5.468 5.453 1.00 96.19 120 GLY A CA 1
ATOM 894 C C . GLY A 1 120 ? -6.793 -5.167 4.528 1.00 96.19 120 GLY A C 1
ATOM 895 O O . GLY A 1 120 ? -6.866 -4.230 3.738 1.00 96.19 120 GLY A O 1
ATOM 896 N N . HIS A 1 121 ? -5.719 -5.944 4.638 1.00 95.50 121 HIS A N 1
ATOM 897 C CA . HIS A 1 121 ? -4.584 -5.852 3.719 1.00 95.50 121 HIS A CA 1
ATOM 898 C C . HIS A 1 121 ? -4.903 -6.559 2.405 1.00 95.50 121 HIS A C 1
ATOM 900 O O . HIS A 1 121 ? -5.494 -7.639 2.405 1.00 95.50 121 HIS A O 1
ATOM 906 N N . ALA A 1 122 ? -4.486 -5.959 1.296 1.00 94.75 122 ALA A N 1
ATOM 907 C CA . ALA A 1 122 ? -4.650 -6.539 -0.024 1.00 94.75 122 ALA A CA 1
ATOM 908 C C . ALA A 1 122 ? -3.832 -7.833 -0.164 1.00 94.75 122 ALA A C 1
ATOM 910 O O . ALA A 1 122 ? -2.663 -7.906 0.233 1.00 94.75 122 ALA A O 1
ATOM 911 N N . GLY A 1 123 ? -4.466 -8.858 -0.737 1.00 90.69 123 GLY A N 1
ATOM 912 C CA . GLY A 1 123 ? -3.859 -10.163 -0.993 1.00 90.69 123 GLY A CA 1
ATOM 913 C C . GLY A 1 123 ? -2.890 -10.166 -2.181 1.00 90.69 123 GLY A C 1
ATOM 914 O O . GLY A 1 123 ? -2.466 -9.122 -2.666 1.00 90.69 123 GLY A O 1
ATOM 915 N N . LEU A 1 124 ? -2.529 -11.363 -2.657 1.00 83.81 124 LEU A N 1
ATOM 916 C CA . LEU A 1 124 ? -1.783 -11.576 -3.913 1.00 83.81 124 LEU A CA 1
ATOM 917 C C . LEU A 1 124 ? -0.432 -10.841 -4.023 1.00 83.81 124 LEU A C 1
ATOM 919 O O . LEU A 1 124 ? 0.034 -10.574 -5.120 1.00 83.81 124 LEU A O 1
ATOM 923 N N . GLY A 1 125 ? 0.213 -10.502 -2.902 1.00 84.44 125 GLY A N 1
ATOM 924 C CA . GLY A 1 125 ? 1.464 -9.732 -2.915 1.00 84.44 125 GLY A CA 1
ATOM 925 C C . GLY A 1 125 ? 1.280 -8.223 -3.131 1.00 84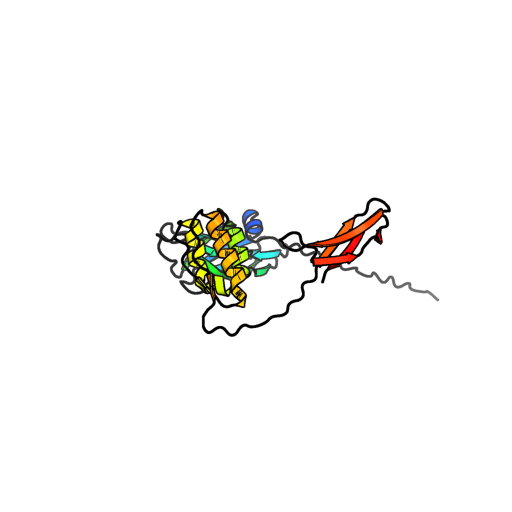.44 125 GLY A C 1
ATOM 926 O O . GLY A 1 125 ? 2.261 -7.495 -3.251 1.00 84.44 125 GLY A O 1
ATOM 927 N N . LEU A 1 126 ? 0.050 -7.707 -3.113 1.00 90.94 126 LEU A N 1
ATOM 928 C CA . LEU A 1 126 ? -0.191 -6.266 -3.193 1.00 90.94 126 LEU A CA 1
ATOM 929 C C . LEU A 1 126 ? 0.278 -5.521 -1.937 1.00 90.94 126 LEU A C 1
ATOM 931 O O . LEU A 1 126 ? 0.763 -4.400 -2.045 1.00 90.94 126 LEU A O 1
ATOM 9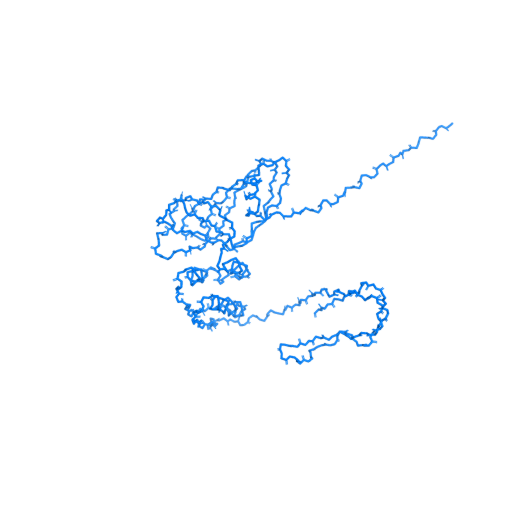35 N N . HIS A 1 127 ? 0.209 -6.123 -0.747 1.00 89.19 127 HIS A N 1
ATOM 936 C CA . HIS A 1 127 ? 0.671 -5.446 0.470 1.00 89.19 127 HIS A CA 1
ATOM 937 C C . HIS A 1 127 ? 2.161 -5.011 0.405 1.00 89.19 127 HIS A C 1
ATOM 939 O O . HIS A 1 127 ? 2.424 -3.815 0.557 1.00 89.19 127 HIS A O 1
ATOM 945 N N . PRO A 1 128 ? 3.133 -5.884 0.050 1.00 91.69 128 PRO A N 1
ATOM 946 C CA . PRO A 1 128 ? 4.521 -5.452 -0.174 1.00 91.69 128 PRO A CA 1
ATOM 947 C C . PRO A 1 128 ? 4.718 -4.478 -1.351 1.00 91.69 128 PRO A C 1
ATOM 949 O O . PRO A 1 128 ? 5.653 -3.667 -1.337 1.00 91.69 128 PRO A O 1
ATOM 952 N N . LEU A 1 129 ? 3.855 -4.525 -2.378 1.00 96.00 129 LEU A N 1
ATOM 953 C CA . LEU A 1 129 ? 3.838 -3.487 -3.415 1.00 96.00 129 LEU A CA 1
ATOM 954 C C . LEU A 1 129 ? 3.489 -2.128 -2.794 1.00 96.00 129 LEU A C 1
ATOM 956 O O . LEU A 1 129 ? 4.147 -1.136 -3.096 1.00 96.00 129 LEU A O 1
ATOM 960 N N . GLY A 1 130 ? 2.523 -2.091 -1.876 1.00 95.69 130 GLY A N 1
ATOM 961 C CA . GLY A 1 130 ? 2.130 -0.897 -1.129 1.00 95.69 130 GLY A CA 1
ATOM 962 C C . GLY A 1 130 ? 3.297 -0.277 -0.370 1.00 95.69 130 GLY A C 1
ATOM 963 O O . GLY A 1 130 ? 3.547 0.916 -0.522 1.00 95.69 130 GLY A O 1
ATOM 964 N N . ASP A 1 131 ? 4.064 -1.083 0.370 1.00 93.38 131 ASP A N 1
ATOM 965 C CA . ASP A 1 131 ? 5.281 -0.627 1.063 1.00 93.38 131 ASP A CA 1
ATOM 966 C C . ASP A 1 131 ? 6.293 0.006 0.094 1.00 93.38 131 ASP A C 1
ATOM 968 O O . ASP A 1 131 ? 6.913 1.040 0.372 1.00 93.38 131 ASP A O 1
ATOM 972 N N . SER A 1 132 ? 6.458 -0.611 -1.077 1.00 95.06 132 SER A N 1
ATOM 973 C CA . SER A 1 132 ? 7.384 -0.131 -2.101 1.00 95.06 132 SER A CA 1
ATOM 974 C C . SER A 1 132 ? 6.910 1.191 -2.711 1.00 95.06 132 SER A C 1
ATOM 976 O O . SER A 1 132 ? 7.702 2.122 -2.857 1.00 95.06 132 SER A O 1
ATOM 978 N N . LEU A 1 133 ? 5.617 1.314 -3.014 1.00 96.25 133 LEU A N 1
ATOM 979 C CA . LEU A 1 133 ? 5.020 2.537 -3.549 1.00 96.25 133 LEU A CA 1
ATOM 980 C C . LEU A 1 133 ? 5.029 3.676 -2.517 1.00 96.25 133 LEU A C 1
ATOM 982 O O . LEU A 1 133 ? 5.343 4.811 -2.881 1.00 96.25 133 LEU A O 1
ATOM 986 N N . GLN A 1 134 ? 4.813 3.379 -1.231 1.00 95.62 134 GLN A N 1
ATOM 987 C CA . GLN A 1 134 ? 4.961 4.346 -0.135 1.00 95.62 134 GLN A CA 1
ATOM 988 C C . GLN A 1 134 ? 6.371 4.936 -0.084 1.00 95.62 134 GLN A C 1
ATOM 990 O O . GLN A 1 134 ? 6.557 6.135 0.127 1.00 95.62 134 GLN A O 1
ATOM 995 N N . LYS A 1 135 ? 7.387 4.093 -0.286 1.00 94.31 135 LYS A N 1
ATOM 996 C CA . LYS A 1 135 ? 8.792 4.512 -0.291 1.00 94.31 135 LYS A CA 1
ATOM 997 C C . LYS A 1 135 ? 9.142 5.390 -1.498 1.00 94.31 135 LYS A C 1
ATOM 999 O O . LYS A 1 135 ? 10.055 6.213 -1.405 1.00 94.31 135 LYS A O 1
ATOM 1004 N N . TYR A 1 136 ? 8.435 5.227 -2.617 1.00 94.94 136 TYR A N 1
ATOM 1005 C CA . TYR A 1 136 ? 8.687 5.933 -3.873 1.00 94.94 136 TYR A CA 1
ATOM 1006 C C . TYR A 1 136 ? 7.422 6.646 -4.391 1.00 94.94 136 TYR A C 1
ATOM 1008 O O . TYR A 1 136 ? 6.910 6.297 -5.457 1.00 94.94 136 TYR A O 1
ATOM 1016 N N . PRO A 1 137 ? 6.935 7.702 -3.711 1.00 92.25 137 PRO A N 1
ATOM 1017 C CA . PRO A 1 137 ? 5.645 8.325 -4.022 1.00 92.25 137 PRO A CA 1
ATOM 1018 C C . PRO A 1 137 ? 5.567 8.923 -5.434 1.00 92.25 137 PRO A C 1
ATOM 1020 O O . PRO A 1 137 ? 4.494 8.946 -6.023 1.00 92.25 137 PRO A O 1
ATOM 1023 N N . ARG A 1 138 ? 6.699 9.351 -6.018 1.00 93.44 138 ARG A N 1
ATOM 1024 C CA . ARG A 1 138 ? 6.755 9.814 -7.421 1.00 93.44 138 ARG A CA 1
ATOM 1025 C C . ARG A 1 138 ? 6.557 8.690 -8.437 1.00 93.44 138 ARG A C 1
ATOM 1027 O O . ARG A 1 138 ? 6.023 8.924 -9.515 1.00 93.44 138 ARG A O 1
ATOM 1034 N N . ILE A 1 139 ? 7.001 7.480 -8.100 1.00 96.12 139 ILE A N 1
ATOM 1035 C CA . ILE A 1 139 ? 6.742 6.292 -8.916 1.00 96.12 139 ILE A CA 1
ATOM 1036 C C . ILE A 1 139 ? 5.280 5.886 -8.744 1.00 96.12 139 ILE A C 1
ATOM 1038 O O . ILE A 1 139 ? 4.618 5.617 -9.737 1.00 96.12 139 ILE A O 1
ATOM 1042 N N . ALA A 1 140 ? 4.758 5.920 -7.514 1.00 95.81 140 ALA A N 1
ATOM 1043 C CA . ALA A 1 140 ? 3.346 5.659 -7.248 1.00 95.81 140 ALA A CA 1
ATOM 1044 C C . ALA A 1 140 ? 2.434 6.593 -8.057 1.00 95.81 140 ALA A C 1
ATOM 1046 O O . ALA A 1 140 ? 1.576 6.110 -8.788 1.00 95.81 140 ALA A O 1
ATOM 1047 N N . SER A 1 141 ? 2.671 7.907 -8.026 1.00 94.06 141 SER A N 1
ATOM 1048 C CA . SER A 1 141 ? 1.849 8.871 -8.767 1.00 94.06 141 SER A CA 1
ATOM 1049 C C . SER A 1 141 ? 1.895 8.690 -10.287 1.00 94.06 141 SER A C 1
ATOM 1051 O O . SER A 1 141 ? 0.916 8.995 -10.954 1.00 94.06 141 SER A O 1
ATOM 1053 N N . GLY A 1 142 ? 3.028 8.245 -10.843 1.00 94.94 142 GLY A N 1
ATOM 1054 C CA . GLY A 1 142 ? 3.193 8.093 -12.294 1.00 94.94 142 GLY A CA 1
ATOM 1055 C C . GLY A 1 142 ? 2.785 6.723 -12.836 1.00 94.94 142 GLY A C 1
ATOM 1056 O O . GLY A 1 142 ? 2.277 6.632 -13.947 1.00 94.94 142 GLY A O 1
ATOM 1057 N N . TYR A 1 143 ? 3.012 5.662 -12.059 1.00 97.44 143 TYR A N 1
ATOM 1058 C CA . TYR A 1 143 ? 2.984 4.277 -12.543 1.00 97.44 143 TYR A CA 1
ATOM 1059 C C . TYR A 1 143 ? 2.245 3.308 -11.610 1.00 97.44 143 TYR A C 1
ATOM 1061 O O . TYR A 1 143 ? 2.102 2.133 -11.940 1.00 97.44 143 TYR A O 1
ATOM 1069 N N . GLY A 1 144 ? 1.758 3.764 -10.450 1.00 97.19 144 GLY A N 1
ATOM 1070 C CA . GLY A 1 144 ? 1.108 2.904 -9.457 1.00 97.19 144 GLY A CA 1
ATOM 1071 C C . GLY A 1 144 ? -0.099 2.145 -10.009 1.00 97.19 144 GLY A C 1
ATOM 1072 O O . GLY A 1 144 ? -0.199 0.942 -9.783 1.00 97.19 144 GLY A O 1
ATOM 1073 N N . GLN A 1 145 ? -0.942 2.803 -10.813 1.00 97.00 145 GLN A N 1
ATOM 1074 C CA . GLN A 1 145 ? -2.111 2.175 -11.442 1.00 97.00 145 GLN A CA 1
ATO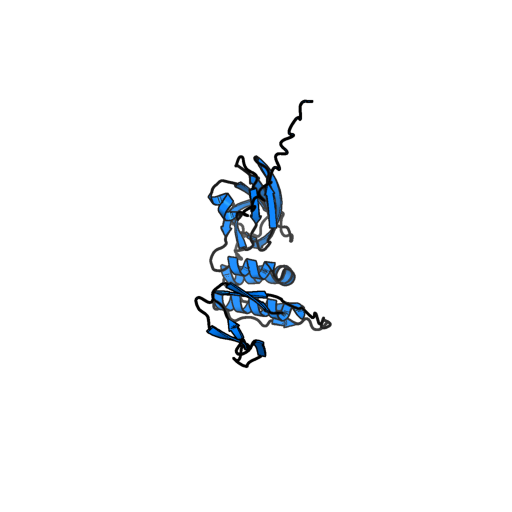M 1075 C C . GLN A 1 145 ? -1.721 1.009 -12.363 1.00 97.00 145 GLN A C 1
ATOM 1077 O O . GLN A 1 145 ? -2.327 -0.057 -12.300 1.00 97.00 145 GLN A O 1
ATOM 1082 N N . MET A 1 146 ? -0.669 1.185 -13.173 1.00 97.94 146 MET A N 1
ATOM 1083 C CA . MET A 1 146 ? -0.141 0.126 -14.039 1.00 97.94 146 MET A CA 1
ATOM 1084 C C . MET A 1 146 ? 0.350 -1.061 -13.208 1.00 97.94 146 MET A C 1
ATOM 1086 O O . MET A 1 146 ? 0.027 -2.202 -13.527 1.00 97.94 146 MET A O 1
ATOM 1090 N N . PHE A 1 147 ? 1.109 -0.814 -12.135 1.00 98.00 147 PHE A N 1
ATOM 1091 C CA . PHE A 1 147 ? 1.615 -1.894 -11.287 1.00 98.00 147 PHE A CA 1
ATOM 1092 C C . PHE A 1 147 ? 0.497 -2.667 -10.597 1.00 98.00 147 PHE A C 1
ATOM 1094 O O . PHE A 1 147 ? 0.566 -3.892 -10.553 1.00 98.00 147 PHE A O 1
ATOM 1101 N N . VAL A 1 148 ? -0.532 -1.980 -10.097 1.00 97.62 148 VAL A N 1
ATOM 1102 C CA . VAL A 1 148 ? -1.685 -2.643 -9.477 1.00 97.62 148 VAL A CA 1
ATOM 1103 C C . VAL A 1 148 ? -2.413 -3.509 -10.502 1.00 97.62 148 VAL A C 1
ATOM 1105 O O . VAL A 1 148 ? -2.522 -4.710 -10.274 1.00 97.62 148 VAL A O 1
ATOM 1108 N N . TRP A 1 149 ? -2.761 -2.967 -11.674 1.00 97.81 149 TRP A N 1
ATOM 1109 C CA . TRP A 1 149 ? -3.402 -3.737 -12.750 1.00 97.81 149 TRP A CA 1
ATOM 1110 C C . TRP A 1 149 ? -2.537 -4.863 -13.325 1.00 97.81 149 TRP A C 1
ATOM 1112 O O . TRP A 1 149 ? -3.053 -5.856 -13.835 1.00 97.81 149 TRP A O 1
ATOM 1122 N N . SER A 1 150 ? -1.212 -4.751 -13.243 1.00 97.75 150 SER A N 1
ATOM 1123 C CA . SER A 1 150 ? -0.322 -5.853 -13.620 1.00 97.75 150 SER A CA 1
ATOM 1124 C C . SER A 1 150 ? -0.454 -7.028 -12.651 1.00 97.75 150 SER A C 1
ATOM 1126 O O . SER A 1 150 ? -0.372 -8.182 -13.067 1.00 97.75 150 SER A O 1
ATOM 1128 N N . VAL A 1 151 ? -0.668 -6.748 -11.361 1.00 97.38 151 VAL A N 1
ATOM 1129 C CA . VAL A 1 151 ? -0.847 -7.776 -10.328 1.00 97.38 151 VAL A CA 1
ATOM 1130 C C . VAL A 1 151 ? -2.249 -8.378 -10.364 1.00 97.38 151 VAL A C 1
ATOM 1132 O O . VAL A 1 151 ? -2.374 -9.597 -10.277 1.00 97.38 151 VAL A O 1
ATOM 1135 N N . THR A 1 152 ? -3.283 -7.552 -10.493 1.00 96.94 152 THR A N 1
ATOM 1136 C CA . THR A 1 152 ? -4.686 -7.981 -10.403 1.00 96.94 152 THR A CA 1
ATOM 1137 C C . THR A 1 152 ? -5.210 -8.554 -11.717 1.00 96.94 152 THR A C 1
ATOM 1139 O O . THR A 1 152 ? -5.724 -9.669 -11.733 1.00 96.94 152 THR A O 1
ATOM 1142 N N . ASP A 1 153 ? -4.984 -7.855 -12.830 1.00 96.81 153 ASP A N 1
ATOM 1143 C CA . ASP A 1 153 ? -5.566 -8.171 -14.142 1.00 96.81 153 ASP A CA 1
ATOM 1144 C C . ASP A 1 153 ? -4.538 -8.663 -15.165 1.00 96.81 153 ASP A C 1
ATOM 1146 O O . ASP A 1 153 ? -4.842 -8.833 -16.347 1.00 96.81 153 ASP A O 1
ATOM 1150 N N . ARG A 1 154 ? -3.291 -8.885 -14.730 1.00 96.31 154 ARG A N 1
ATOM 1151 C CA . ARG A 1 154 ? -2.176 -9.316 -15.591 1.00 96.31 154 ARG A CA 1
ATOM 1152 C C . ARG A 1 154 ? -1.919 -8.375 -16.773 1.00 96.31 154 ARG A C 1
ATOM 1154 O O . ARG A 1 154 ? -1.446 -8.813 -17.825 1.00 96.31 154 ARG A O 1
ATOM 1161 N N . VAL A 1 155 ? -2.208 -7.084 -16.603 1.00 96.31 155 VAL A N 1
ATOM 1162 C CA . VAL A 1 155 ? -1.853 -6.055 -17.587 1.00 96.31 155 VAL A CA 1
ATOM 1163 C C . VAL A 1 155 ? -0.341 -6.029 -17.785 1.00 96.31 155 VAL A C 1
ATOM 1165 O O . VAL A 1 155 ? 0.424 -6.243 -16.851 1.00 96.31 155 VAL A O 1
ATOM 1168 N N . THR A 1 156 ? 0.097 -5.805 -19.021 1.00 96.75 156 THR A N 1
ATOM 1169 C CA . THR A 1 156 ? 1.516 -5.793 -19.374 1.00 96.75 156 THR A CA 1
ATOM 1170 C C . THR A 1 156 ? 2.289 -4.736 -18.583 1.00 96.75 156 THR A C 1
ATOM 1172 O O . THR A 1 156 ? 1.826 -3.612 -18.401 1.00 96.75 156 THR A O 1
ATOM 1175 N N . LEU A 1 157 ? 3.499 -5.097 -18.153 1.00 97.06 157 LEU A N 1
ATOM 1176 C CA . LEU A 1 157 ? 4.450 -4.170 -17.548 1.00 97.06 157 LEU A CA 1
ATOM 1177 C C . LEU A 1 157 ? 5.157 -3.371 -18.644 1.00 97.06 157 LEU A C 1
ATOM 1179 O O . LEU A 1 157 ? 6.084 -3.869 -19.281 1.00 97.06 157 LEU A O 1
ATOM 1183 N N . GLU A 1 158 ? 4.706 -2.143 -18.869 1.00 97.19 158 GLU A N 1
ATOM 1184 C CA . GLU A 1 158 ? 5.265 -1.254 -19.889 1.00 97.19 158 GLU A CA 1
ATOM 1185 C C . GLU A 1 158 ? 6.568 -0.575 -19.432 1.00 97.19 158 GLU A C 1
ATOM 1187 O O . GLU A 1 158 ? 6.940 -0.594 -18.254 1.00 97.19 158 GLU A O 1
ATOM 1192 N N . ASP A 1 159 ? 7.285 0.028 -20.384 1.00 97.88 159 ASP A N 1
ATOM 1193 C CA . ASP A 1 159 ? 8.476 0.829 -20.099 1.00 97.88 159 ASP A CA 1
ATOM 1194 C C . ASP A 1 159 ? 8.105 2.039 -19.217 1.00 97.88 159 ASP A C 1
ATOM 1196 O O . ASP A 1 159 ? 7.146 2.762 -19.491 1.00 97.88 159 ASP A O 1
ATOM 1200 N N . ILE A 1 160 ? 8.909 2.315 -18.187 1.00 96.88 160 ILE A N 1
ATOM 1201 C CA . ILE A 1 160 ? 8.742 3.492 -17.323 1.00 96.88 160 ILE A CA 1
ATOM 1202 C C . ILE A 1 160 ? 9.965 4.401 -17.411 1.00 96.88 160 ILE A C 1
ATOM 1204 O O . ILE A 1 160 ? 11.102 3.944 -17.528 1.00 96.88 160 ILE A O 1
ATOM 1208 N N . THR A 1 161 ? 9.737 5.708 -17.300 1.00 96.06 161 THR A N 1
ATOM 1209 C CA . THR A 1 161 ? 10.794 6.722 -17.261 1.00 96.06 161 THR A CA 1
ATOM 1210 C C . THR A 1 161 ? 10.783 7.405 -15.902 1.00 96.06 161 THR A C 1
ATOM 1212 O O . THR A 1 161 ? 9.783 7.983 -15.485 1.00 96.06 161 THR A O 1
ATOM 1215 N N . VAL A 1 162 ? 11.905 7.368 -15.191 1.00 94.06 162 VAL A N 1
ATOM 1216 C CA . VAL A 1 162 ? 12.011 7.899 -13.827 1.00 94.06 162 VAL A CA 1
ATOM 1217 C C . VAL A 1 162 ? 13.133 8.927 -13.700 1.00 94.06 162 VAL A C 1
ATOM 1219 O O . VAL A 1 162 ? 14.006 9.055 -14.558 1.00 94.06 162 VAL A O 1
ATOM 1222 N N . ALA A 1 163 ? 13.119 9.698 -12.615 1.00 90.44 163 ALA A N 1
ATOM 1223 C CA . ALA A 1 163 ? 14.260 10.535 -12.254 1.00 90.44 163 ALA A CA 1
ATOM 1224 C C . ALA A 1 163 ? 15.480 9.656 -11.878 1.00 90.44 163 ALA A C 1
ATOM 1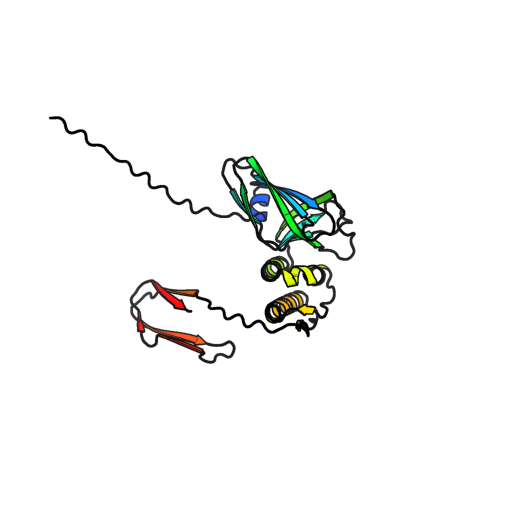226 O O . ALA A 1 163 ? 15.278 8.541 -11.386 1.00 90.44 163 ALA A O 1
ATOM 1227 N N . PRO A 1 164 ? 16.731 10.129 -12.051 1.00 88.38 164 PRO A N 1
ATOM 1228 C CA . PRO A 1 164 ? 17.941 9.347 -11.790 1.00 88.38 164 PRO A CA 1
ATOM 1229 C C . PRO A 1 164 ? 17.956 8.712 -10.397 1.00 88.38 164 PRO A C 1
ATOM 1231 O O . PRO A 1 164 ? 18.249 7.530 -10.242 1.00 88.38 164 PRO A O 1
ATOM 1234 N N . GLU A 1 165 ? 17.564 9.471 -9.374 1.00 86.31 165 GLU A N 1
ATOM 1235 C CA . GLU A 1 165 ? 17.528 9.017 -7.984 1.00 86.31 165 GLU A CA 1
ATOM 1236 C C . GLU A 1 165 ? 16.445 7.962 -7.703 1.00 86.31 165 GLU A C 1
ATOM 1238 O O . GLU A 1 165 ? 16.461 7.313 -6.659 1.00 86.31 165 GLU A O 1
ATOM 1243 N N . MET A 1 166 ? 15.496 7.792 -8.624 1.00 92.00 166 MET A N 1
ATOM 1244 C CA . MET A 1 166 ? 14.415 6.815 -8.543 1.00 92.00 166 MET A CA 1
ATOM 1245 C C . MET A 1 166 ? 14.702 5.558 -9.372 1.00 92.00 166 MET A C 1
ATOM 1247 O O . MET A 1 166 ? 13.930 4.610 -9.263 1.00 92.00 166 MET A O 1
ATOM 1251 N N . LEU A 1 167 ? 15.799 5.508 -10.144 1.00 92.56 167 LEU A N 1
ATOM 1252 C CA . LEU A 1 167 ? 16.139 4.375 -11.015 1.00 92.56 167 LEU A CA 1
ATOM 1253 C C . LEU A 1 167 ? 16.118 3.046 -10.255 1.00 92.56 167 LEU A C 1
ATOM 1255 O O . LEU A 1 167 ? 15.370 2.144 -10.613 1.00 92.56 167 LEU A O 1
ATOM 1259 N N . ALA A 1 168 ? 16.854 2.955 -9.144 1.00 92.06 168 ALA A N 1
ATOM 1260 C CA . ALA A 1 168 ? 16.881 1.742 -8.328 1.00 92.06 168 ALA A CA 1
ATOM 1261 C C . ALA A 1 168 ? 15.495 1.385 -7.757 1.00 92.06 168 ALA A C 1
ATOM 1263 O O . ALA A 1 168 ? 15.135 0.213 -7.695 1.00 92.06 168 ALA A O 1
ATOM 1264 N N . GLY A 1 169 ? 14.701 2.384 -7.355 1.00 94.50 169 GLY A N 1
ATOM 1265 C CA . GLY A 1 169 ? 13.337 2.167 -6.864 1.00 94.50 169 GLY A CA 1
ATOM 1266 C C . GLY A 1 169 ? 12.409 1.613 -7.943 1.00 94.50 169 GLY A C 1
ATOM 1267 O O . GLY A 1 169 ? 11.722 0.623 -7.705 1.00 94.50 169 GLY A O 1
ATOM 1268 N N . GLY A 1 170 ? 12.446 2.207 -9.138 1.00 96.62 170 GLY A N 1
ATOM 1269 C CA . GLY A 1 170 ? 11.665 1.778 -10.296 1.00 96.62 170 GLY A CA 1
ATOM 1270 C C . GLY A 1 170 ? 12.039 0.376 -10.749 1.00 96.62 170 GLY A C 1
ATOM 1271 O O . GLY A 1 170 ? 11.155 -0.459 -10.902 1.00 96.62 170 GLY A O 1
ATOM 1272 N N . THR A 1 171 ? 13.336 0.081 -10.864 1.00 97.06 171 THR A N 1
ATOM 1273 C CA . THR A 1 171 ? 13.827 -1.260 -11.212 1.00 97.06 171 THR A CA 1
ATOM 1274 C C . THR A 1 171 ? 13.395 -2.302 -10.184 1.00 97.06 171 THR A C 1
ATOM 1276 O O . THR A 1 171 ? 12.922 -3.371 -10.561 1.00 97.06 171 THR A O 1
ATOM 1279 N N . ASN A 1 172 ? 13.487 -1.992 -8.886 1.00 96.75 172 ASN A N 1
ATOM 1280 C CA . ASN A 1 172 ? 13.077 -2.922 -7.834 1.00 96.75 172 ASN A CA 1
ATOM 1281 C C . ASN A 1 172 ? 11.571 -3.209 -7.862 1.00 96.75 172 ASN A C 1
ATOM 1283 O O . ASN A 1 172 ? 11.185 -4.369 -7.738 1.00 96.75 172 ASN A O 1
ATOM 1287 N N . ILE A 1 173 ? 10.728 -2.186 -8.047 1.00 97.88 173 ILE A N 1
ATOM 1288 C CA . ILE A 1 173 ? 9.273 -2.374 -8.170 1.00 97.88 173 ILE A CA 1
ATOM 1289 C C . ILE A 1 173 ? 8.947 -3.179 -9.433 1.00 97.88 173 ILE A C 1
ATOM 1291 O O . ILE A 1 173 ? 8.209 -4.157 -9.355 1.00 97.88 173 ILE A O 1
ATOM 1295 N N . MET A 1 174 ? 9.542 -2.824 -10.575 1.00 98.19 174 MET A N 1
ATOM 1296 C CA . MET A 1 174 ? 9.350 -3.523 -11.849 1.00 98.19 174 MET A CA 1
ATOM 1297 C C . MET A 1 174 ? 9.696 -5.013 -11.731 1.00 98.19 174 MET A C 1
ATOM 1299 O O . MET A 1 174 ? 8.895 -5.875 -12.088 1.00 98.19 174 MET A O 1
ATOM 1303 N N . HIS A 1 175 ? 10.863 -5.334 -11.166 1.00 97.38 175 HIS A N 1
ATOM 1304 C CA . HIS A 1 175 ? 11.279 -6.716 -10.928 1.00 97.38 175 HIS A CA 1
ATOM 1305 C C . HIS A 1 175 ? 10.383 -7.432 -9.918 1.00 97.38 175 HIS A C 1
ATOM 1307 O O . HIS A 1 175 ? 10.091 -8.612 -10.102 1.00 97.38 175 HIS A O 1
ATOM 1313 N N . TYR A 1 176 ? 9.945 -6.745 -8.861 1.00 97.44 176 TYR A N 1
ATOM 1314 C CA . TYR A 1 176 ? 9.028 -7.317 -7.882 1.00 97.44 176 TYR A CA 1
ATOM 1315 C C . TYR A 1 176 ? 7.715 -7.748 -8.542 1.00 97.44 176 TYR A C 1
ATOM 1317 O O . TYR A 1 176 ? 7.325 -8.910 -8.418 1.00 97.44 176 TYR A O 1
ATOM 1325 N N . VAL A 1 177 ? 7.074 -6.847 -9.293 1.00 97.75 177 VAL A N 1
ATOM 1326 C CA . VAL A 1 177 ? 5.802 -7.133 -9.969 1.00 97.75 177 VAL A CA 1
ATOM 1327 C C . VAL A 1 177 ? 5.986 -8.188 -11.059 1.00 97.75 177 VAL A C 1
ATOM 1329 O O . VAL A 1 177 ? 5.185 -9.115 -11.148 1.00 97.75 177 VAL A O 1
ATOM 1332 N N . SER A 1 178 ? 7.070 -8.124 -11.836 1.00 97.88 178 SER A N 1
ATOM 1333 C CA . SER A 1 178 ? 7.405 -9.149 -12.833 1.00 97.88 178 SER A CA 1
ATOM 1334 C C . SER A 1 178 ? 7.565 -10.534 -12.199 1.00 97.88 178 SER A C 1
ATOM 1336 O O . SER A 1 178 ? 6.940 -11.492 -12.648 1.00 97.88 178 SER A O 1
ATOM 1338 N N . LYS A 1 179 ? 8.320 -10.644 -11.098 1.00 96.94 179 LYS A N 1
ATOM 1339 C CA . LYS A 1 179 ? 8.494 -11.906 -10.363 1.00 96.94 179 LYS A CA 1
ATOM 1340 C C . LYS A 1 179 ? 7.173 -12.430 -9.801 1.00 96.94 179 LYS A C 1
ATOM 1342 O O . LYS A 1 179 ? 6.945 -13.635 -9.822 1.00 96.94 179 LYS A O 1
ATOM 1347 N N . LEU A 1 180 ? 6.334 -11.539 -9.279 1.00 95.56 180 LEU A N 1
ATOM 1348 C CA . LEU A 1 180 ? 5.045 -11.886 -8.686 1.00 95.56 180 LEU A CA 1
ATOM 1349 C C . LEU A 1 180 ? 4.050 -12.413 -9.731 1.00 95.56 180 LEU A C 1
ATOM 1351 O O . LEU A 1 180 ? 3.300 -13.343 -9.458 1.00 95.56 180 LEU A O 1
ATOM 1355 N N . THR A 1 181 ? 4.056 -11.831 -10.928 1.00 96.56 181 THR A N 1
ATOM 1356 C CA . THR A 1 181 ? 3.041 -12.079 -11.967 1.00 96.56 181 THR A CA 1
ATOM 1357 C C . THR A 1 181 ? 3.503 -13.048 -13.057 1.00 96.56 181 THR A C 1
ATOM 1359 O O . THR A 1 181 ? 2.672 -13.603 -13.785 1.00 96.56 181 THR A O 1
ATOM 1362 N N . GLY A 1 182 ? 4.816 -13.244 -13.195 1.00 97.31 182 GLY A N 1
ATOM 1363 C CA . GLY A 1 182 ? 5.450 -13.944 -14.312 1.00 97.31 182 GLY A CA 1
ATOM 1364 C C . GLY A 1 182 ? 5.484 -13.135 -15.615 1.00 97.31 182 GLY A C 1
ATOM 1365 O O . GLY A 1 182 ? 5.838 -13.686 -16.654 1.00 97.31 182 GLY A O 1
ATOM 1366 N N . LEU A 1 183 ? 5.092 -11.857 -15.592 1.00 97.50 183 LEU A N 1
ATOM 1367 C CA . LEU A 1 183 ? 5.108 -10.991 -16.770 1.00 97.50 183 LEU A CA 1
ATOM 1368 C C . LEU A 1 183 ? 6.533 -10.536 -17.097 1.00 97.50 183 LEU A C 1
ATOM 1370 O O . LEU A 1 183 ? 7.339 -10.280 -16.200 1.00 97.50 183 LEU A O 1
ATOM 1374 N N . THR A 1 184 ? 6.837 -10.382 -18.385 1.00 97.62 184 THR A N 1
ATOM 1375 C CA . THR A 1 184 ? 8.098 -9.779 -18.831 1.00 97.62 184 THR A CA 1
ATOM 1376 C C . THR A 1 184 ? 8.155 -8.317 -18.376 1.00 97.62 184 THR A C 1
ATOM 1378 O O . THR A 1 184 ? 7.205 -7.580 -18.641 1.00 97.62 184 THR A O 1
ATOM 1381 N N . PRO A 1 185 ? 9.227 -7.882 -17.689 1.00 97.12 185 PRO A N 1
ATOM 1382 C CA . PRO A 1 185 ? 9.333 -6.506 -17.229 1.00 97.12 185 PRO A CA 1
ATOM 1383 C C . PRO A 1 185 ? 9.630 -5.566 -18.399 1.00 97.12 185 PRO A C 1
ATOM 1385 O O . PRO A 1 185 ? 10.508 -5.845 -19.220 1.00 97.12 185 PRO A O 1
ATOM 1388 N N . GLY A 1 186 ? 8.954 -4.420 -18.419 1.00 96.62 186 GLY A N 1
ATOM 1389 C CA . GLY A 1 186 ? 9.366 -3.272 -19.215 1.00 96.62 186 GLY A CA 1
ATOM 1390 C C . GLY A 1 186 ? 10.702 -2.702 -18.733 1.00 96.62 186 GLY A C 1
ATOM 1391 O O . GLY A 1 186 ? 11.194 -2.991 -17.635 1.00 96.62 186 GLY A O 1
ATOM 1392 N N . ARG A 1 187 ? 11.318 -1.865 -19.561 1.00 96.75 187 ARG A N 1
ATOM 1393 C CA . ARG A 1 187 ? 12.566 -1.174 -19.232 1.00 96.75 187 ARG A CA 1
ATOM 1394 C C . ARG A 1 187 ? 12.298 -0.018 -18.276 1.00 96.75 187 ARG A C 1
ATOM 1396 O O . ARG A 1 187 ? 11.322 0.713 -18.408 1.00 96.75 187 ARG A O 1
ATOM 1403 N N . VAL A 1 188 ? 13.229 0.193 -17.351 1.00 96.75 188 VAL A N 1
ATOM 1404 C CA . VAL A 1 188 ? 13.255 1.376 -16.485 1.00 96.75 188 VAL A CA 1
ATOM 1405 C C . VAL A 1 188 ? 14.359 2.295 -16.984 1.00 96.75 188 VAL A C 1
ATOM 1407 O O . VAL A 1 188 ? 15.541 1.965 -16.885 1.00 96.75 188 VAL A O 1
ATOM 1410 N N . THR A 1 189 ? 13.981 3.438 -17.547 1.00 95.69 189 THR A N 1
ATOM 1411 C CA . THR A 1 189 ? 14.919 4.420 -18.101 1.00 95.69 189 THR A CA 1
ATOM 1412 C C . THR A 1 189 ? 14.936 5.694 -17.266 1.00 95.69 189 THR A C 1
ATOM 1414 O O . THR A 1 189 ? 14.034 5.971 -16.473 1.00 95.69 189 THR A O 1
ATOM 1417 N N . VAL A 1 190 ? 16.003 6.475 -17.413 1.00 92.12 190 VAL A N 1
ATOM 1418 C CA . VAL A 1 190 ? 16.140 7.773 -16.750 1.00 92.12 190 VAL A CA 1
ATOM 1419 C C . VAL A 1 190 ? 15.684 8.874 -17.701 1.00 92.12 190 VAL A C 1
ATOM 1421 O O . VAL A 1 190 ? 16.013 8.840 -18.885 1.00 92.12 190 VAL A O 1
ATOM 1424 N N . SER A 1 191 ? 14.953 9.864 -17.183 1.00 86.38 191 SER A N 1
ATOM 1425 C CA . SER A 1 191 ? 14.552 11.032 -17.971 1.00 86.38 191 SER A CA 1
ATOM 1426 C C . SER A 1 191 ? 15.782 11.739 -18.569 1.00 86.38 191 SER A C 1
ATOM 1428 O O . SER A 1 191 ? 16.695 12.099 -17.818 1.00 86.38 191 SER A O 1
ATOM 1430 N N . PRO A 1 192 ? 15.822 11.980 -19.894 1.00 71.94 192 PRO A N 1
ATOM 1431 C CA . PRO A 1 192 ? 17.021 12.449 -20.595 1.00 71.94 192 PRO A CA 1
ATOM 1432 C C . PRO A 1 192 ? 17.489 13.850 -20.171 1.00 71.94 192 PRO A C 1
ATOM 1434 O O . PRO A 1 192 ? 18.656 14.183 -20.345 1.00 71.94 192 PRO A O 1
ATOM 1437 N N . ASN A 1 193 ? 16.610 14.655 -19.565 1.00 73.00 193 ASN A N 1
ATOM 1438 C CA . ASN A 1 193 ? 16.923 16.013 -19.100 1.00 73.00 193 ASN A CA 1
ATOM 1439 C C . ASN A 1 193 ? 17.306 16.082 -17.614 1.00 73.00 193 ASN A C 1
ATOM 1441 O O . ASN A 1 193 ? 17.432 17.172 -17.048 1.00 73.00 193 ASN A O 1
ATOM 1445 N N . ALA A 1 194 ? 17.444 14.941 -16.941 1.00 66.50 194 ALA A N 1
ATOM 1446 C CA . ALA A 1 194 ? 17.692 14.938 -15.515 1.00 66.50 194 ALA A CA 1
ATOM 1447 C C . ALA A 1 194 ? 19.163 15.228 -15.195 1.00 66.50 194 ALA A C 1
ATOM 1449 O O . ALA A 1 194 ? 20.067 14.480 -15.565 1.00 66.50 194 ALA A O 1
ATOM 1450 N N . LYS A 1 195 ? 19.406 16.307 -14.445 1.00 65.75 195 LYS A N 1
ATOM 1451 C CA . LYS A 1 195 ? 20.731 16.577 -13.885 1.00 65.75 195 LYS A CA 1
ATOM 1452 C C . LYS A 1 195 ? 21.004 15.557 -12.773 1.00 65.75 195 LYS A C 1
ATOM 1454 O O . LYS A 1 195 ? 20.193 15.465 -11.845 1.00 65.75 195 LYS A O 1
ATOM 1459 N N . PRO A 1 196 ? 22.108 14.793 -12.829 1.00 58.53 196 PRO A N 1
ATOM 1460 C CA . PRO A 1 196 ? 22.434 13.849 -11.773 1.00 58.53 196 PRO A CA 1
ATOM 1461 C C . PRO A 1 196 ? 22.587 14.612 -10.458 1.00 58.53 196 PRO A C 1
ATOM 1463 O O . PRO A 1 196 ? 23.442 15.484 -10.317 1.00 58.53 196 PRO A O 1
ATOM 1466 N N . THR A 1 197 ? 21.724 14.300 -9.496 1.00 57.84 197 THR A N 1
ATOM 1467 C CA . THR A 1 197 ? 21.841 14.845 -8.146 1.00 57.84 197 THR A CA 1
ATOM 1468 C C . THR A 1 197 ? 22.621 13.829 -7.329 1.00 57.84 197 THR A C 1
ATOM 1470 O O . THR A 1 197 ? 22.081 12.792 -6.946 1.00 57.84 197 THR A O 1
ATOM 1473 N N . VAL A 1 198 ? 23.906 14.089 -7.082 1.00 55.19 198 VAL A N 1
ATOM 1474 C CA . VAL A 1 198 ? 24.691 13.259 -6.162 1.00 55.19 198 VAL A CA 1
ATOM 1475 C C . VAL A 1 198 ? 24.187 13.549 -4.752 1.00 55.19 198 VAL A C 1
ATOM 1477 O O . VAL A 1 198 ? 24.473 14.596 -4.178 1.00 55.19 198 VAL A O 1
ATOM 1480 N N . ARG A 1 199 ? 23.389 12.634 -4.198 1.00 53.88 199 ARG A N 1
ATOM 1481 C CA . ARG A 1 199 ? 23.055 12.634 -2.774 1.00 53.88 199 ARG A CA 1
ATOM 1482 C C . ARG A 1 199 ? 23.964 11.645 -2.070 1.00 53.88 199 ARG A C 1
ATOM 1484 O O . ARG A 1 199 ? 23.728 10.441 -2.118 1.00 53.88 199 ARG A O 1
ATOM 1491 N N . THR A 1 200 ? 24.984 12.157 -1.399 1.00 56.28 200 THR A N 1
ATOM 1492 C CA . THR A 1 200 ? 25.729 11.378 -0.414 1.00 56.28 200 THR A CA 1
ATOM 1493 C C . THR A 1 200 ? 24.789 11.097 0.753 1.00 56.28 200 THR A C 1
ATOM 1495 O O . THR A 1 200 ? 24.206 12.020 1.321 1.00 56.28 200 THR A O 1
ATOM 1498 N N . PHE A 1 201 ? 24.603 9.831 1.100 1.00 55.31 201 PHE A N 1
ATOM 1499 C CA . PHE A 1 201 ? 23.893 9.441 2.310 1.00 55.31 201 PHE A CA 1
ATOM 1500 C C . PHE A 1 201 ? 24.811 8.560 3.152 1.00 55.31 201 PHE A C 1
ATOM 1502 O O . PHE A 1 201 ? 25.574 7.764 2.613 1.00 55.31 201 PHE A O 1
ATOM 1509 N N . SER A 1 202 ? 24.728 8.706 4.471 1.00 58.78 202 SER A N 1
ATOM 1510 C CA . SER A 1 202 ? 25.308 7.767 5.431 1.00 58.78 202 SER A CA 1
ATOM 1511 C C . SER A 1 202 ? 24.161 6.986 6.061 1.00 58.78 202 SER A C 1
ATOM 1513 O O . SER A 1 202 ? 23.090 7.543 6.324 1.00 58.78 202 SER A O 1
ATOM 1515 N N . ARG A 1 203 ? 24.346 5.679 6.238 1.00 60.62 203 ARG A N 1
ATOM 1516 C CA . ARG A 1 203 ? 23.392 4.816 6.930 1.00 60.62 203 ARG A CA 1
ATOM 1517 C C . ARG A 1 203 ? 24.117 4.162 8.083 1.00 60.62 203 ARG A C 1
ATOM 1519 O O . ARG A 1 203 ? 24.999 3.349 7.850 1.00 60.62 203 ARG A O 1
ATOM 1526 N N . SER A 1 204 ? 23.673 4.460 9.298 1.00 72.06 204 SER A N 1
ATOM 1527 C CA . SER A 1 204 ? 24.122 3.740 10.476 1.00 72.06 204 SER A CA 1
ATOM 1528 C C . SER A 1 204 ? 23.145 2.623 10.845 1.00 72.06 204 SER A C 1
ATOM 1530 O O . SER A 1 204 ? 21.926 2.767 10.729 1.00 72.06 204 SER A O 1
ATOM 1532 N N . THR A 1 205 ? 23.670 1.483 11.281 1.00 76.12 205 THR A N 1
ATOM 1533 C CA . THR A 1 205 ? 22.885 0.401 11.887 1.00 76.12 205 THR A CA 1
ATOM 1534 C C . THR A 1 205 ? 23.593 -0.137 13.121 1.00 76.12 205 THR A C 1
ATOM 1536 O O . THR A 1 205 ? 24.806 0.013 13.266 1.00 76.12 205 THR A O 1
ATOM 1539 N N . ILE A 1 206 ? 22.834 -0.764 14.021 1.00 80.38 206 ILE A N 1
ATOM 1540 C CA . ILE A 1 206 ? 23.370 -1.408 15.219 1.00 80.38 206 ILE A CA 1
ATOM 1541 C C . ILE A 1 206 ? 23.316 -2.919 15.019 1.00 80.38 206 ILE A C 1
ATOM 1543 O O . ILE A 1 206 ? 22.244 -3.521 15.009 1.00 80.38 206 ILE A O 1
ATOM 1547 N N . PHE A 1 207 ? 24.484 -3.542 14.919 1.00 79.50 207 PHE A N 1
ATOM 1548 C CA . PHE A 1 207 ? 24.624 -4.987 15.000 1.00 79.50 207 PHE A CA 1
ATOM 1549 C C . PHE A 1 207 ? 24.775 -5.391 16.469 1.00 79.50 207 PHE A C 1
ATOM 1551 O O . PHE A 1 207 ? 25.695 -4.935 17.149 1.00 79.50 207 PHE A O 1
ATOM 1558 N N . SER A 1 208 ? 23.862 -6.222 16.974 1.00 84.94 208 SER A N 1
ATOM 1559 C CA . SER A 1 208 ? 23.933 -6.769 18.334 1.00 84.94 208 SER A CA 1
ATOM 1560 C C . SER A 1 208 ? 24.221 -8.264 18.273 1.00 84.94 208 SER A C 1
ATOM 1562 O O . SER A 1 208 ? 23.494 -9.000 17.611 1.00 84.94 208 SER A O 1
ATOM 1564 N N . TYR A 1 209 ? 25.248 -8.712 18.988 1.00 84.00 209 TYR A N 1
ATOM 1565 C CA . TYR A 1 209 ? 25.623 -10.119 19.095 1.00 84.00 209 TYR A CA 1
ATOM 1566 C C . TYR A 1 209 ? 25.716 -10.525 20.564 1.00 84.00 209 TYR A C 1
ATOM 1568 O O . TYR A 1 209 ? 26.339 -9.830 21.364 1.00 84.00 209 TYR A O 1
ATOM 1576 N N . HIS A 1 210 ? 25.094 -11.644 20.924 1.00 90.88 210 HIS A N 1
ATOM 1577 C CA . HIS A 1 210 ? 25.203 -12.217 22.260 1.00 90.88 210 HIS A CA 1
ATOM 1578 C C . HIS A 1 210 ? 26.309 -13.275 22.267 1.00 90.88 210 HIS A C 1
ATOM 1580 O O . HIS A 1 210 ? 26.138 -14.349 21.693 1.00 90.88 210 HIS A O 1
ATOM 1586 N N . SER A 1 211 ? 27.433 -12.968 22.916 1.00 90.00 211 SER A N 1
ATOM 1587 C CA . SER A 1 211 ? 28.521 -13.923 23.120 1.00 90.00 211 SER A CA 1
ATOM 1588 C C . SER A 1 211 ? 28.210 -14.763 24.360 1.00 90.00 211 SER A C 1
ATOM 1590 O O . SER A 1 211 ? 28.154 -14.203 25.454 1.00 90.00 211 SER A O 1
ATOM 1592 N N . PRO A 1 212 ? 27.988 -16.083 24.250 1.00 88.19 212 PRO A N 1
ATOM 1593 C CA . PRO A 1 212 ? 27.680 -16.913 25.416 1.00 88.19 212 PRO A CA 1
ATOM 1594 C C . PRO A 1 212 ? 28.918 -17.191 26.282 1.00 88.19 212 PRO A C 1
ATOM 1596 O O . PRO A 1 212 ? 28.794 -17.472 27.469 1.00 88.19 212 PRO A O 1
ATOM 1599 N N . VAL A 1 213 ? 30.111 -17.110 25.689 1.00 91.88 213 VAL A N 1
ATOM 1600 C CA . VAL A 1 213 ? 31.402 -17.371 26.332 1.00 91.88 213 VAL A CA 1
ATOM 1601 C C . VAL A 1 213 ? 32.429 -16.324 25.911 1.00 91.88 213 VAL A C 1
ATOM 1603 O O . VAL A 1 213 ? 32.209 -15.571 24.956 1.00 91.88 213 VAL A O 1
ATOM 1606 N N . SER A 1 214 ? 33.561 -16.291 26.613 1.00 92.75 214 SER A N 1
ATOM 1607 C CA . SER A 1 214 ? 34.726 -15.532 26.167 1.00 92.75 214 SER A CA 1
ATOM 1608 C C . SER A 1 214 ? 35.298 -16.156 24.897 1.00 92.75 214 SER A C 1
ATOM 1610 O O . SER A 1 214 ? 35.627 -17.340 24.892 1.00 92.75 214 SER A O 1
ATOM 1612 N N . GLN A 1 215 ? 35.437 -15.373 23.831 1.00 91.81 215 GLN A N 1
ATOM 1613 C CA . GLN A 1 215 ? 35.958 -15.855 22.549 1.00 91.81 215 GLN A CA 1
ATOM 1614 C C . GLN A 1 215 ? 36.622 -14.732 21.758 1.00 91.81 215 GLN A C 1
ATOM 1616 O O . GLN A 1 215 ? 36.373 -13.554 22.003 1.00 91.81 215 GLN A O 1
ATOM 1621 N N . THR A 1 216 ? 37.443 -15.095 20.782 1.00 93.62 216 THR A N 1
ATOM 1622 C CA . THR A 1 216 ? 38.034 -14.146 19.837 1.00 93.62 216 THR A CA 1
ATOM 1623 C C . THR A 1 216 ? 37.160 -14.068 18.591 1.00 93.62 216 THR A C 1
ATOM 1625 O O . THR A 1 216 ? 36.806 -15.098 18.024 1.00 93.62 216 THR A O 1
ATOM 1628 N N . ALA A 1 217 ? 36.811 -12.857 18.157 1.00 90.12 217 ALA A N 1
ATOM 1629 C CA . ALA A 1 217 ? 35.952 -12.642 16.998 1.00 90.12 217 ALA A CA 1
ATOM 1630 C C . ALA A 1 217 ? 36.504 -11.571 16.050 1.00 90.12 217 ALA A C 1
ATOM 1632 O O . ALA A 1 217 ? 37.221 -10.654 16.452 1.00 90.12 217 ALA A O 1
ATOM 1633 N N . SER A 1 218 ? 36.090 -11.660 14.789 1.00 91.50 218 SER A N 1
ATOM 1634 C CA . SER A 1 218 ? 36.293 -10.639 13.760 1.00 91.50 218 SER A CA 1
ATOM 1635 C C . SER A 1 218 ? 34.949 -10.317 13.109 1.00 9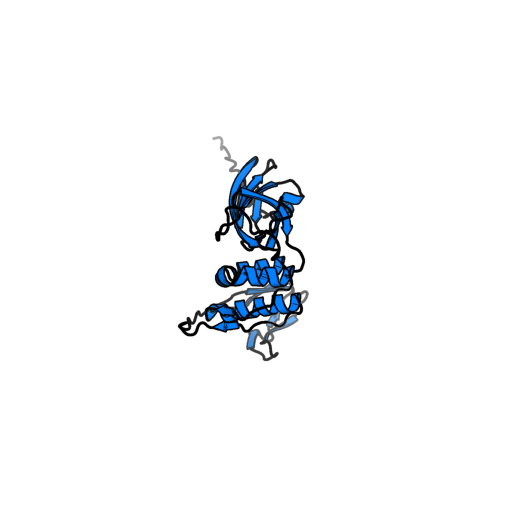1.50 218 SER A C 1
ATOM 1637 O O . SER A 1 218 ? 34.146 -11.223 12.891 1.00 91.50 218 SER A O 1
ATOM 1639 N N . LEU A 1 219 ? 34.710 -9.051 12.766 1.00 88.31 219 LEU A N 1
ATOM 1640 C CA . LEU A 1 219 ? 33.510 -8.623 12.046 1.00 88.31 219 LEU A CA 1
ATOM 1641 C C . LEU A 1 219 ? 33.902 -7.990 10.713 1.00 88.31 219 LEU A C 1
ATOM 1643 O O . LEU A 1 219 ? 34.607 -6.980 10.676 1.00 88.31 219 LEU A O 1
ATOM 1647 N N . LYS A 1 220 ? 33.425 -8.597 9.627 1.00 91.12 220 LYS A N 1
ATOM 1648 C CA . LYS A 1 220 ? 33.735 -8.229 8.244 1.00 91.12 220 LYS A CA 1
ATOM 1649 C C . LYS A 1 220 ? 32.448 -7.983 7.463 1.00 91.12 220 LYS A C 1
ATOM 1651 O O . LYS A 1 220 ? 31.466 -8.697 7.652 1.00 91.12 220 LYS A O 1
ATOM 1656 N N . VAL A 1 221 ? 32.472 -6.990 6.586 1.00 84.25 221 VAL A N 1
ATOM 1657 C CA . VAL A 1 221 ? 31.396 -6.636 5.659 1.00 84.25 221 VAL A CA 1
ATOM 1658 C C . VAL A 1 221 ? 31.838 -7.046 4.261 1.00 84.25 221 VAL A C 1
ATOM 1660 O O . VAL A 1 221 ? 32.956 -6.728 3.859 1.00 84.25 221 VAL A O 1
ATOM 1663 N N . TYR A 1 222 ? 30.969 -7.734 3.527 1.00 86.19 222 TYR A N 1
ATOM 1664 C CA . TYR A 1 222 ? 31.213 -8.170 2.153 1.00 86.19 222 TYR A CA 1
ATOM 1665 C C . TYR A 1 222 ? 30.230 -7.484 1.204 1.00 86.19 222 TYR A C 1
ATOM 1667 O O . TYR A 1 222 ? 29.117 -7.138 1.606 1.00 86.19 222 TYR A O 1
ATOM 1675 N N . ASP A 1 223 ? 30.642 -7.284 -0.043 1.00 83.81 223 ASP A N 1
ATOM 1676 C CA . ASP A 1 223 ? 29.749 -6.835 -1.105 1.00 83.81 223 ASP A CA 1
ATOM 1677 C C . ASP A 1 223 ? 28.871 -7.982 -1.644 1.00 83.81 223 ASP A C 1
ATOM 1679 O O . ASP A 1 223 ? 29.020 -9.149 -1.278 1.00 83.81 223 ASP A O 1
ATOM 1683 N N . GLU A 1 224 ? 27.949 -7.650 -2.548 1.00 79.25 224 GLU A N 1
ATOM 1684 C CA . GLU A 1 224 ? 27.032 -8.608 -3.185 1.00 79.25 224 GLU A CA 1
ATOM 1685 C C . GLU A 1 224 ? 27.734 -9.710 -4.002 1.00 79.25 224 GLU A C 1
ATOM 1687 O O . GLU A 1 224 ? 27.117 -10.718 -4.337 1.00 79.25 224 GLU A O 1
ATOM 1692 N N . LYS A 1 225 ? 29.026 -9.541 -4.311 1.00 85.44 225 LYS A N 1
ATOM 1693 C CA . LYS A 1 225 ? 29.862 -10.507 -5.038 1.00 85.44 225 LYS A CA 1
ATOM 1694 C C . LYS A 1 225 ? 30.753 -11.322 -4.095 1.00 85.44 225 LYS A C 1
ATOM 1696 O O . LYS A 1 225 ? 31.610 -12.066 -4.566 1.00 85.44 225 LYS A O 1
ATOM 1701 N N . GLY A 1 226 ? 30.575 -11.178 -2.779 1.00 83.06 226 GLY A N 1
ATOM 1702 C CA . GLY A 1 226 ? 31.359 -11.873 -1.759 1.00 83.06 226 GLY A CA 1
ATOM 1703 C C . GLY A 1 226 ? 32.769 -11.315 -1.566 1.00 83.06 226 GLY A C 1
ATOM 1704 O O . GLY A 1 226 ? 33.596 -11.964 -0.928 1.00 83.06 226 GLY A O 1
ATOM 1705 N N . ARG A 1 227 ? 33.077 -10.126 -2.098 1.00 90.38 227 ARG A N 1
ATOM 1706 C CA . ARG A 1 227 ? 34.375 -9.471 -1.888 1.00 90.38 227 ARG A CA 1
ATOM 1707 C C . ARG A 1 227 ? 34.346 -8.709 -0.572 1.00 90.38 227 ARG A C 1
ATOM 1709 O O . ARG A 1 227 ? 33.365 -8.039 -0.265 1.00 90.38 227 ARG A O 1
ATOM 1716 N N . GLU A 1 228 ? 35.416 -8.809 0.210 1.00 90.25 228 GLU A N 1
ATOM 1717 C CA . GLU A 1 228 ? 35.538 -8.075 1.471 1.00 90.25 228 GLU A CA 1
ATOM 1718 C C . GLU A 1 228 ? 35.531 -6.565 1.189 1.00 90.25 228 GLU A C 1
ATOM 1720 O O . GLU A 1 228 ? 36.369 -6.055 0.448 1.00 90.25 228 GLU A O 1
ATOM 1725 N N . PHE A 1 229 ? 34.546 -5.865 1.749 1.00 85.88 229 PHE A N 1
ATOM 1726 C CA . PHE A 1 229 ? 34.352 -4.426 1.594 1.00 85.88 229 PHE A CA 1
ATOM 1727 C C . PHE A 1 229 ? 34.962 -3.647 2.764 1.00 85.88 229 PHE A C 1
ATOM 1729 O O . PHE A 1 229 ? 35.544 -2.585 2.565 1.00 85.88 229 PHE A O 1
ATOM 1736 N N . SER A 1 230 ? 34.823 -4.159 3.991 1.00 82.94 230 SER A N 1
ATOM 1737 C CA . SER A 1 230 ? 35.348 -3.514 5.199 1.00 82.94 230 SER A CA 1
ATOM 1738 C C . SER A 1 230 ? 35.544 -4.513 6.339 1.00 82.94 230 SER A C 1
ATOM 1740 O O . SER A 1 230 ? 34.790 -5.478 6.470 1.00 82.94 230 SER A O 1
ATOM 1742 N N . VAL A 1 231 ? 36.524 -4.260 7.205 1.00 88.25 231 VAL A N 1
ATOM 1743 C CA . VAL A 1 231 ? 36.730 -4.991 8.462 1.00 88.25 231 VAL A CA 1
ATOM 1744 C C . VAL A 1 231 ? 36.465 -4.028 9.611 1.00 88.25 231 VAL A C 1
ATOM 1746 O O . VAL A 1 231 ? 37.222 -3.085 9.820 1.00 88.25 231 VAL A O 1
ATOM 1749 N N . LEU A 1 232 ? 35.391 -4.264 10.366 1.00 84.81 232 LEU A N 1
ATOM 1750 C CA . LEU A 1 232 ? 35.003 -3.401 11.485 1.00 84.81 232 LEU A CA 1
ATOM 1751 C C . LEU A 1 232 ? 35.889 -3.636 12.711 1.00 84.81 232 LEU A C 1
ATOM 1753 O O . LEU A 1 232 ? 36.231 -2.698 13.425 1.00 84.81 232 LEU A O 1
ATOM 1757 N N . PHE A 1 233 ? 36.273 -4.891 12.951 1.00 87.69 233 PHE A N 1
ATOM 1758 C CA . PHE A 1 233 ? 37.350 -5.255 13.868 1.00 87.69 233 PHE A CA 1
ATOM 1759 C C . PHE A 1 233 ? 37.877 -6.651 13.543 1.00 87.69 233 PHE A C 1
ATOM 1761 O O . PHE A 1 233 ? 37.169 -7.479 12.960 1.00 87.69 233 PHE A O 1
ATOM 1768 N N . LYS A 1 234 ? 39.113 -6.916 13.967 1.00 92.81 234 LYS A N 1
ATOM 1769 C CA . LYS A 1 234 ? 39.798 -8.191 13.778 1.00 92.81 234 LYS A CA 1
ATOM 1770 C C . LYS A 1 234 ? 40.342 -8.707 15.108 1.00 92.81 234 LYS A C 1
ATOM 1772 O O . LYS A 1 234 ? 40.875 -7.923 15.887 1.00 92.81 234 LYS A O 1
ATOM 1777 N N . ASP A 1 235 ? 40.172 -10.005 15.338 1.00 93.25 235 ASP A N 1
ATOM 1778 C CA . ASP A 1 235 ? 40.710 -10.781 16.462 1.00 93.25 235 ASP A CA 1
ATOM 1779 C C . ASP A 1 235 ? 40.492 -10.130 17.838 1.00 93.25 235 ASP A C 1
ATOM 1781 O O . ASP A 1 235 ? 41.343 -10.158 18.727 1.00 93.25 235 ASP A O 1
ATOM 1785 N N . ARG A 1 236 ? 39.313 -9.534 18.026 1.00 89.38 236 ARG A N 1
ATOM 1786 C CA . ARG A 1 236 ? 38.939 -8.874 19.272 1.00 89.38 236 ARG A CA 1
ATOM 1787 C C . ARG A 1 236 ? 38.404 -9.898 20.259 1.00 89.38 236 ARG A C 1
ATOM 1789 O O . ARG A 1 236 ? 37.522 -10.687 19.924 1.00 89.38 236 ARG A O 1
ATOM 1796 N N . GLN A 1 237 ? 38.875 -9.823 21.497 1.00 92.06 237 GLN A N 1
ATOM 1797 C CA . GLN A 1 237 ? 38.314 -10.609 22.585 1.00 92.06 237 GLN A CA 1
ATOM 1798 C C . GLN A 1 237 ? 36.917 -10.089 22.950 1.00 92.06 237 GLN A C 1
ATOM 1800 O O . GLN A 1 237 ? 36.733 -8.909 23.261 1.00 92.06 237 GLN A O 1
ATOM 1805 N N . LEU A 1 238 ? 35.930 -10.976 22.889 1.00 90.25 238 LEU A N 1
ATOM 1806 C CA . LEU A 1 238 ? 34.568 -10.761 23.355 1.00 90.25 238 LEU A CA 1
ATOM 1807 C C . LEU A 1 238 ? 34.409 -11.435 24.709 1.00 90.25 238 LEU A C 1
ATOM 1809 O O . LEU A 1 238 ? 34.821 -12.579 24.881 1.00 90.25 238 LEU A O 1
ATOM 1813 N N . LEU A 1 239 ? 33.803 -10.722 25.652 1.00 90.94 239 LEU A N 1
ATOM 1814 C CA . LEU A 1 239 ? 33.385 -11.273 26.937 1.00 90.94 239 LEU A CA 1
ATOM 1815 C C . LEU A 1 239 ? 31.946 -11.801 26.834 1.00 90.94 239 LEU A C 1
ATOM 1817 O O . LEU A 1 239 ? 31.215 -11.376 25.933 1.00 90.94 239 LEU A O 1
ATOM 1821 N N . PRO A 1 240 ? 31.517 -12.689 27.749 1.00 92.94 240 PRO A N 1
ATOM 1822 C CA . PRO A 1 240 ? 30.132 -13.122 27.819 1.00 92.94 240 PRO A CA 1
ATOM 1823 C C . PRO A 1 240 ? 29.179 -11.928 27.959 1.00 92.94 240 PRO A C 1
ATOM 1825 O O . PRO A 1 240 ? 29.417 -11.029 28.767 1.00 92.94 240 PRO A O 1
ATOM 1828 N N . GLY A 1 241 ? 28.100 -11.922 27.178 1.00 90.38 241 GLY A N 1
ATOM 1829 C CA . GLY A 1 241 ? 27.080 -10.875 27.184 1.00 90.38 241 GLY A CA 1
ATOM 1830 C C . GLY A 1 241 ? 26.766 -10.299 25.803 1.00 90.38 241 GLY A C 1
ATOM 1831 O O . GLY A 1 241 ? 27.204 -10.796 24.764 1.00 90.38 241 GLY A O 1
ATOM 1832 N N . VAL A 1 242 ? 25.949 -9.242 25.788 1.00 87.62 242 VAL A N 1
ATOM 1833 C CA . VAL A 1 242 ? 25.535 -8.559 24.554 1.00 87.62 242 VAL A CA 1
ATOM 1834 C C . VAL A 1 242 ? 26.569 -7.511 24.165 1.00 87.62 242 VAL A C 1
ATOM 1836 O O . VAL A 1 242 ? 26.790 -6.544 24.892 1.00 87.62 242 VAL A O 1
ATOM 1839 N N . VAL A 1 243 ? 27.134 -7.658 22.971 1.00 84.75 243 VAL A N 1
ATOM 1840 C CA . VAL A 1 243 ? 28.024 -6.675 22.357 1.00 84.75 243 VAL A CA 1
ATOM 1841 C C . VAL A 1 243 ? 27.283 -5.964 21.231 1.00 84.75 243 VAL A C 1
ATOM 1843 O O . VAL A 1 243 ? 26.606 -6.599 20.422 1.00 84.75 243 VAL A O 1
ATOM 1846 N N . ARG A 1 244 ? 27.389 -4.633 21.190 1.00 85.50 244 ARG A N 1
ATOM 1847 C CA . ARG A 1 244 ? 26.737 -3.782 20.187 1.00 85.50 244 ARG A CA 1
ATOM 1848 C C . ARG A 1 244 ? 27.779 -3.048 19.358 1.00 85.50 244 ARG A C 1
ATOM 1850 O O . ARG A 1 244 ? 28.711 -2.472 19.914 1.00 85.50 244 ARG A O 1
ATOM 1857 N N . TYR A 1 245 ? 27.580 -3.033 18.047 1.00 80.06 245 TYR A N 1
ATOM 1858 C CA . TYR A 1 245 ? 28.452 -2.368 17.089 1.00 80.06 245 TYR A CA 1
ATOM 1859 C C . TYR A 1 245 ? 27.641 -1.437 16.207 1.00 80.06 245 TYR A C 1
ATOM 1861 O O . TYR A 1 245 ? 26.677 -1.867 15.575 1.00 80.06 245 TYR A O 1
ATOM 1869 N N . THR A 1 246 ? 28.060 -0.180 16.139 1.00 78.00 246 THR A N 1
ATOM 1870 C CA . THR A 1 246 ? 27.531 0.767 15.162 1.00 78.00 246 THR A CA 1
ATOM 1871 C C . THR A 1 246 ? 28.316 0.608 13.867 1.00 78.00 246 THR A C 1
ATOM 1873 O O . THR A 1 246 ? 29.529 0.805 13.848 1.00 78.00 246 THR A O 1
ATOM 1876 N N . VAL A 1 247 ? 27.625 0.231 12.797 1.00 75.19 247 VAL A N 1
ATOM 1877 C CA . VAL A 1 247 ? 28.162 0.189 11.433 1.00 75.19 247 VAL A CA 1
ATOM 1878 C C . VAL A 1 247 ? 27.685 1.457 10.742 1.00 75.19 247 VAL A C 1
ATOM 1880 O O . VAL A 1 247 ? 26.475 1.654 10.707 1.00 75.19 247 VAL A O 1
ATOM 1883 N N . ASN A 1 248 ? 28.599 2.308 10.265 1.00 69.56 248 ASN A N 1
ATOM 1884 C CA . ASN A 1 248 ? 28.306 3.589 9.598 1.00 69.56 248 ASN A CA 1
ATOM 1885 C C . ASN A 1 248 ? 28.570 3.538 8.092 1.00 69.56 248 ASN A C 1
ATOM 1887 O O . ASN A 1 248 ? 29.410 2.701 7.690 1.00 69.56 248 ASN A O 1
#

Foldseek 3Di:
DDDDDDDDDDPPPDPPPQDAAEPLRCVVVVQKDWKWFAQPDDQLGIKIKIWGQDQAKHWYWDAAQWWWAWPDPLEFIWGFQEIDIDIAHHGGIDIDTTGTATQDPRGDYDDGGTITDTPGGDDLCSRVLSPLCNVPVVCCVPCVNVLNCCRRVVRAAAEEEAAPVCQVSVVVSQVSSCVSRVHDHHHYHYDPPHDDDDDDDDDKDKDKDADQAWDFDWDFDADPVRHTDDTPDHRDIDHGGIDIDIDD

Sequence (248 aa):
MSFAVLMFCTLFAAAETTSRIDLATAASRNEVAVKAVASGLSSDNLRCTITNKTNKRLHVRVAPGLHFVSSDKEVQDLFTYQEMLVMLAPGASNTIKLSGFCMERSDSAPGGGETYVLKGHAGLGLHPLGDSLQKYPRIASGYGQMFVWSVTDRVTLEDITVAPEMLAGGTNIMHYVSKLTGLTPGRVTVSPNAKPTVRTFSRSTIFSYHSPVSQTASLKVYDEKGREFSVLFKDRQLLPGVVRYTVN

Radius of gyration: 25.0 Å; chains: 1; bounding box: 62×39×89 Å

pLDDT: mean 88.68, std 14.02, range [41.25, 98.69]